Protein AF-A0A1G2JD49-F1 (afdb_monomer_lite)

pLDDT: mean 85.19, std 10.5, range [46.34, 97.31]

Secondary structure (DSSP, 8-state):
---HHHHHHHHHHHHHHHHHHHHHHHHHHHHHHHHHHHHHHHHS--HHHHHHHHHHHHHHHHHHHHHHHHHHHHHHHHHHHHHHHHHHHHHHHHS-HHHHHHHHHHHHHHHHHHHHHHHIIIIIHHHHHHHHHHHHHHHHHHHHHHHHHHHHHHHHHHHHHHHHHHHHH---HHHHHHHHHHHHHHHHHHHHHHHHHHHHHHHHHHHHHHHHHHHHHHHHHHHHHHHHHHHHHHHHHHHHHHHHHHHHHHHHHHHHHHHHHHHHHHHHHHHHHHHHHHHHHHHHHHSS-HHHHHHHHHHHHHHHHHHHHHHHHHHHHHHHHHHHHHHHTT--

Radius of gyration: 54.08 Å; chains: 1; bounding box: 149×54×154 Å

Structure (mmCIF, N/CA/C/O backbone):
data_AF-A0A1G2JD49-F1
#
_entry.id   AF-A0A1G2JD49-F1
#
loop_
_atom_site.group_PDB
_atom_site.id
_atom_site.type_symbol
_atom_site.label_atom_id
_atom_site.label_alt_id
_atom_site.label_comp_id
_atom_site.label_asym_id
_atom_site.label_entity_id
_atom_site.label_seq_id
_atom_site.pdbx_PDB_ins_code
_atom_site.Cartn_x
_atom_site.Cartn_y
_atom_site.Cartn_z
_atom_site.occupancy
_atom_site.B_iso_or_equiv
_atom_site.auth_seq_id
_atom_site.auth_comp_id
_atom_site.auth_asym_id
_atom_site.auth_atom_id
_atom_site.pdbx_PDB_model_num
ATOM 1 N N . MET A 1 1 ? -97.701 12.952 23.300 1.00 53.03 1 MET A N 1
ATOM 2 C CA . MET A 1 1 ? -97.459 14.174 22.505 1.00 53.03 1 MET A CA 1
ATOM 3 C C . MET A 1 1 ? -96.369 14.955 23.220 1.00 53.03 1 MET A C 1
ATOM 5 O O . MET A 1 1 ? -96.614 15.300 24.370 1.00 53.03 1 MET A O 1
ATOM 9 N N . PRO A 1 2 ? -95.178 15.136 22.628 1.00 54.78 2 PRO A N 1
ATOM 10 C CA . PRO A 1 2 ? -94.103 15.896 23.264 1.00 54.78 2 PRO A CA 1
ATOM 11 C C . PRO A 1 2 ? -94.527 17.358 23.436 1.00 54.78 2 PRO A C 1
ATOM 13 O O . PRO A 1 2 ? -95.214 17.917 22.576 1.00 54.78 2 PRO A O 1
ATOM 16 N N . THR A 1 3 ? -94.162 17.954 24.564 1.00 62.03 3 THR A N 1
ATOM 17 C CA . THR A 1 3 ? -94.517 19.340 24.908 1.00 62.03 3 THR A CA 1
ATOM 18 C C . THR A 1 3 ? -93.729 20.330 24.037 1.00 62.03 3 THR A C 1
ATOM 20 O O . THR A 1 3 ? -92.648 20.008 23.544 1.00 62.03 3 THR A O 1
ATOM 23 N N . GLN A 1 4 ? -94.261 21.536 23.786 1.00 70.00 4 GLN A N 1
ATOM 24 C CA . GLN A 1 4 ? -93.610 22.536 22.912 1.00 70.00 4 GLN A CA 1
ATOM 25 C C . GLN A 1 4 ? -92.160 22.844 23.339 1.00 70.00 4 GLN A C 1
ATOM 27 O O . GLN A 1 4 ? -91.286 23.015 22.492 1.00 70.00 4 GLN A O 1
ATOM 32 N N . THR A 1 5 ? -91.884 22.799 24.641 1.00 67.94 5 THR A N 1
ATOM 33 C CA . THR A 1 5 ? -90.553 22.968 25.236 1.00 67.94 5 THR A CA 1
ATOM 34 C C . THR A 1 5 ? -89.579 21.837 24.885 1.00 67.94 5 THR A C 1
ATOM 36 O O . THR A 1 5 ? -88.409 22.102 24.617 1.00 67.94 5 THR A O 1
ATOM 39 N N . GLU A 1 6 ? -90.035 20.583 24.811 1.00 69.06 6 GLU A N 1
ATOM 40 C CA . GLU A 1 6 ? -89.200 19.443 24.391 1.00 69.06 6 GLU A CA 1
ATOM 41 C C . GLU A 1 6 ? -88.818 19.536 22.906 1.00 69.06 6 GLU A C 1
ATOM 43 O O . GLU A 1 6 ? -87.702 19.180 22.521 1.00 69.06 6 GLU A O 1
ATOM 48 N N . GLN A 1 7 ? -89.709 20.069 22.061 1.00 72.12 7 GLN A N 1
ATOM 49 C CA . GLN A 1 7 ? -89.415 20.288 20.640 1.00 72.12 7 GLN A CA 1
ATOM 50 C C . GLN A 1 7 ? -88.381 21.401 20.422 1.00 72.12 7 GLN A C 1
ATOM 52 O O . GLN A 1 7 ? -87.532 21.285 19.536 1.00 72.12 7 GLN A O 1
ATOM 57 N N . GLU A 1 8 ? -88.421 22.470 21.218 1.00 75.25 8 GLU A N 1
ATOM 58 C CA . GLU A 1 8 ? -87.423 23.544 21.164 1.00 75.25 8 GLU A CA 1
ATOM 59 C C . GLU A 1 8 ? -86.050 23.072 21.657 1.00 75.25 8 GLU A C 1
ATOM 61 O O . GLU A 1 8 ? -85.045 23.312 20.985 1.00 75.25 8 GLU A O 1
ATOM 66 N N . GLN A 1 9 ? -86.003 22.301 22.748 1.00 75.19 9 GLN A N 1
ATOM 67 C CA . GLN A 1 9 ? -84.763 21.692 23.243 1.00 75.19 9 GLN A CA 1
ATOM 68 C C . GLN A 1 9 ? -84.157 20.699 22.240 1.00 75.19 9 GLN A C 1
ATOM 70 O O . GLN A 1 9 ? -82.942 20.700 22.032 1.00 75.19 9 GLN A O 1
ATOM 75 N N . ALA A 1 10 ? -84.982 19.898 21.556 1.00 74.94 10 ALA A N 1
ATOM 76 C CA . ALA A 1 10 ? -84.518 19.005 20.494 1.00 74.94 10 ALA A CA 1
ATOM 77 C C . ALA A 1 10 ? -83.940 19.779 19.294 1.00 74.94 10 ALA A C 1
ATOM 79 O O . ALA A 1 10 ? -82.894 19.403 18.761 1.00 74.94 10 ALA A O 1
ATOM 80 N N . LYS A 1 11 ? -84.565 20.898 18.897 1.00 78.00 11 LYS A N 1
ATOM 81 C CA . LYS A 1 11 ? -84.042 21.781 17.839 1.00 78.00 11 LYS A CA 1
ATOM 82 C C . LYS A 1 11 ? -82.726 22.444 18.243 1.00 78.00 11 LYS A C 1
ATOM 84 O O . LYS A 1 11 ? -81.819 22.535 17.418 1.00 78.00 11 LYS A O 1
ATOM 89 N N . GLU A 1 12 ? -82.583 22.887 19.490 1.00 80.25 12 GLU A N 1
ATOM 90 C CA . GLU A 1 12 ? -81.307 23.409 19.990 1.00 80.25 12 GLU A CA 1
ATOM 91 C C . GLU A 1 12 ? -80.218 22.339 20.041 1.00 80.25 12 GLU A C 1
ATOM 93 O O . GLU A 1 12 ? -79.076 22.612 19.672 1.00 80.25 12 GLU A O 1
ATOM 98 N N . PHE A 1 13 ? -80.551 21.121 20.467 1.00 78.94 13 PHE A N 1
ATOM 99 C CA . PHE A 1 13 ? -79.603 20.012 20.496 1.00 78.94 13 PHE A CA 1
ATOM 100 C C . PHE A 1 13 ? -79.120 19.652 19.088 1.00 78.94 13 PHE A C 1
ATOM 102 O O . PHE A 1 13 ? -77.917 19.495 18.885 1.00 78.94 13 PHE A O 1
ATOM 109 N N . LEU A 1 14 ? -80.027 19.611 18.104 1.00 77.88 14 LEU A N 1
ATOM 110 C CA . LEU A 1 14 ? -79.684 19.410 16.694 1.00 77.88 14 LEU A CA 1
ATOM 111 C C . LEU A 1 14 ? -78.768 20.522 16.171 1.00 77.88 14 LEU A C 1
ATOM 113 O O . LEU A 1 14 ? -77.722 20.213 15.608 1.00 77.88 14 LEU A O 1
ATOM 117 N N . LYS A 1 15 ? -79.071 21.797 16.453 1.00 82.69 15 LYS A N 1
ATOM 118 C CA . LYS A 1 15 ? -78.187 22.924 16.098 1.00 82.69 15 LYS A CA 1
ATOM 119 C C . LYS A 1 15 ? -76.811 22.805 16.756 1.00 82.69 15 LYS A C 1
ATOM 121 O O . LYS A 1 15 ? -75.796 23.044 16.114 1.00 82.69 15 LYS A O 1
ATOM 126 N N . ARG A 1 16 ? -76.740 22.412 18.033 1.00 80.19 16 ARG A N 1
ATOM 127 C CA . ARG A 1 16 ? -75.463 22.204 18.742 1.00 80.19 16 ARG A CA 1
ATOM 128 C C . ARG A 1 16 ? -74.685 21.015 18.174 1.00 80.19 16 ARG A C 1
ATOM 130 O O . ARG A 1 16 ? -73.460 21.088 18.093 1.00 80.19 16 ARG A O 1
ATOM 137 N N . ALA A 1 17 ? -75.365 19.942 17.774 1.00 75.69 17 ALA A N 1
ATOM 138 C CA . ALA A 1 17 ? -74.756 18.785 17.124 1.00 75.69 17 ALA A CA 1
ATOM 139 C C . ALA A 1 17 ? -74.225 19.134 15.723 1.00 75.69 17 ALA A C 1
ATOM 141 O O . ALA A 1 17 ? -73.107 18.755 15.377 1.00 75.69 17 ALA A O 1
ATOM 142 N N . GLU A 1 18 ? -74.970 19.927 14.956 1.00 79.88 18 GLU A N 1
ATOM 143 C CA . GLU A 1 18 ? -74.569 20.444 13.644 1.00 79.88 18 GLU A CA 1
ATOM 144 C C . GLU A 1 18 ? -73.372 21.403 13.760 1.00 79.88 18 GLU A C 1
ATOM 146 O O . GLU A 1 18 ? -72.359 21.238 13.088 1.00 79.88 18 GLU A O 1
ATOM 151 N N . ILE A 1 19 ? -73.392 22.331 14.722 1.00 79.50 19 ILE A N 1
ATOM 152 C CA . ILE A 1 19 ? -72.243 23.205 15.012 1.00 79.50 19 ILE A CA 1
ATOM 153 C C . ILE A 1 19 ? -71.014 22.384 15.431 1.00 79.50 19 ILE A C 1
ATOM 155 O O . ILE A 1 19 ? -69.888 22.691 15.034 1.00 79.50 19 ILE A O 1
ATOM 159 N N . ARG A 1 20 ? -71.201 21.324 16.226 1.00 81.94 20 ARG A N 1
ATOM 160 C CA . ARG A 1 20 ? -70.101 20.461 16.679 1.00 81.94 20 ARG A CA 1
ATOM 161 C C . ARG A 1 20 ? -69.516 19.621 15.536 1.00 81.94 20 ARG A C 1
ATOM 163 O O . ARG A 1 20 ? -68.300 19.442 15.506 1.00 81.94 20 ARG A O 1
ATOM 170 N N . THR A 1 21 ? -70.339 19.138 14.606 1.00 83.12 21 THR A N 1
ATOM 171 C CA . THR A 1 21 ? -69.882 18.406 13.409 1.00 83.12 21 THR A CA 1
ATOM 172 C C . THR A 1 21 ? -69.165 19.338 12.435 1.00 83.12 21 THR A C 1
ATOM 174 O O . THR A 1 21 ? -68.014 19.066 12.105 1.00 83.12 21 THR A O 1
ATOM 177 N N . MET A 1 22 ? -69.726 20.514 12.135 1.00 84.62 22 MET A N 1
ATOM 178 C CA . MET A 1 22 ? -69.052 21.535 11.321 1.00 84.62 22 MET A CA 1
ATOM 179 C C . MET A 1 22 ? -67.707 21.978 11.916 1.00 84.62 22 MET A C 1
ATOM 181 O O . MET A 1 22 ? -66.721 22.130 11.198 1.00 84.62 22 MET A O 1
ATOM 185 N N . LYS A 1 23 ? -67.620 22.148 13.244 1.00 85.62 23 LYS A N 1
ATOM 186 C CA . LYS A 1 23 ? -66.355 22.489 13.917 1.00 85.62 23 LYS A CA 1
ATOM 187 C C . LYS A 1 23 ? -65.312 21.373 13.784 1.00 85.62 23 LYS A C 1
ATOM 189 O O . LYS A 1 23 ? -64.125 21.668 13.661 1.00 85.62 23 LYS A O 1
ATOM 194 N N . LYS A 1 24 ? -65.741 20.108 13.801 1.00 87.69 24 LYS A N 1
ATOM 195 C CA . LYS A 1 24 ? -64.866 18.946 13.598 1.00 87.69 24 LYS A CA 1
ATOM 196 C C . LYS A 1 24 ? -64.358 18.881 12.156 1.00 87.69 24 LYS A C 1
ATOM 198 O O . LYS A 1 24 ? -63.171 18.642 11.959 1.00 87.69 24 LYS A O 1
ATOM 203 N N . ASP A 1 25 ? -65.217 19.155 11.181 1.00 86.62 25 ASP A N 1
ATOM 204 C CA . ASP A 1 25 ? -64.849 19.150 9.762 1.00 86.62 25 ASP A CA 1
ATOM 205 C C . ASP A 1 25 ? -63.905 20.310 9.411 1.00 86.62 25 ASP A C 1
ATOM 207 O O . ASP A 1 25 ? -62.906 20.108 8.725 1.00 86.62 25 ASP A O 1
ATOM 211 N N . LEU A 1 26 ? -64.124 21.500 9.983 1.00 85.75 26 LEU A N 1
ATOM 212 C CA . LEU A 1 26 ? -63.189 22.627 9.863 1.00 85.75 26 LEU A CA 1
ATOM 213 C C . LEU A 1 26 ? -61.831 22.353 10.523 1.00 85.75 26 LEU A C 1
ATOM 215 O O . LEU A 1 26 ? -60.810 22.811 10.015 1.00 85.75 26 LEU A O 1
ATOM 219 N N . SER A 1 27 ? -61.798 21.627 11.646 1.00 85.31 27 SER A N 1
ATOM 220 C CA . SER A 1 27 ? -60.533 21.217 12.276 1.00 85.31 27 SER A CA 1
ATOM 221 C C . SER A 1 27 ? -59.752 20.271 11.369 1.00 85.31 27 SER A C 1
ATOM 223 O O . SER A 1 27 ? -58.568 20.493 11.147 1.00 85.31 27 SER A O 1
ATOM 225 N N . LYS A 1 28 ? -60.429 19.275 10.782 1.00 87.69 28 LYS A N 1
ATOM 226 C CA . LYS A 1 28 ? -59.814 18.333 9.837 1.00 87.69 28 LYS A CA 1
ATOM 227 C C . LYS A 1 28 ? -59.265 19.029 8.595 1.00 87.69 28 LYS A C 1
ATOM 229 O O . LYS A 1 28 ? -58.130 18.776 8.225 1.00 87.69 28 LYS A O 1
ATOM 234 N N . LEU A 1 29 ? -60.023 19.953 7.999 1.00 87.62 29 LEU A N 1
ATOM 235 C CA . LEU A 1 29 ? -59.551 20.724 6.842 1.00 87.62 29 LEU A CA 1
ATOM 236 C C . LEU A 1 29 ? -58.290 21.537 7.167 1.00 87.62 29 LEU A C 1
ATOM 238 O O . LEU A 1 29 ? -57.362 21.579 6.368 1.00 87.62 29 LEU A O 1
ATOM 242 N N . ARG A 1 30 ? -58.220 22.139 8.361 1.00 88.31 30 ARG A N 1
ATOM 243 C CA . ARG A 1 30 ? -57.025 22.873 8.806 1.00 88.31 30 ARG A CA 1
ATOM 244 C C . ARG A 1 30 ? -55.831 21.957 9.070 1.00 88.31 30 ARG A C 1
ATOM 246 O O . ARG A 1 30 ? -54.701 22.360 8.808 1.00 88.31 30 ARG A O 1
ATOM 253 N N . GLU A 1 31 ? -56.062 20.761 9.603 1.00 87.94 31 GLU A N 1
ATOM 254 C CA . GLU A 1 31 ? -55.015 19.754 9.803 1.00 87.94 31 GLU A CA 1
ATOM 255 C C . GLU A 1 31 ? -54.474 19.250 8.462 1.00 87.94 31 GLU A C 1
ATOM 257 O O . GLU A 1 31 ? -53.259 19.239 8.271 1.00 87.94 31 GLU A O 1
ATOM 262 N N . ASP A 1 32 ? -55.353 18.937 7.510 1.00 88.00 32 ASP A N 1
ATOM 263 C CA . ASP A 1 32 ? -54.976 18.495 6.164 1.00 88.00 32 ASP A CA 1
ATOM 264 C C . ASP A 1 32 ? -54.199 19.579 5.401 1.00 88.00 32 ASP A C 1
ATOM 266 O O . ASP A 1 32 ? -53.184 19.284 4.766 1.00 88.00 32 ASP A O 1
ATOM 270 N N . ASP A 1 33 ? -54.625 20.843 5.487 1.00 87.56 33 ASP A N 1
ATOM 271 C CA . ASP A 1 33 ? -53.894 21.964 4.887 1.00 87.56 33 ASP A CA 1
ATOM 272 C C . ASP A 1 33 ? -52.540 22.184 5.577 1.00 87.56 33 ASP A C 1
ATOM 274 O O . ASP A 1 33 ? -51.526 22.385 4.907 1.00 87.56 33 ASP A O 1
ATOM 278 N N . SER A 1 34 ? -52.476 22.066 6.908 1.00 86.31 34 SER A N 1
ATOM 279 C CA . SER A 1 34 ? -51.210 22.169 7.639 1.00 86.31 34 SER A CA 1
ATOM 280 C C . SER A 1 34 ? -50.242 21.036 7.297 1.00 86.31 34 SER A C 1
ATOM 282 O O . SER A 1 34 ? -49.036 21.282 7.263 1.00 86.31 34 SER A O 1
ATOM 284 N N . LEU A 1 35 ? -50.734 19.817 7.058 1.00 84.69 35 LEU A N 1
ATOM 285 C CA . LEU A 1 35 ? -49.914 18.688 6.618 1.00 84.69 35 LEU A CA 1
ATOM 286 C C . LEU A 1 35 ? -49.377 18.919 5.204 1.00 84.69 35 LEU A C 1
ATOM 288 O O . LEU A 1 35 ? -48.174 18.801 4.993 1.00 84.69 35 LEU A O 1
ATOM 292 N N . LYS A 1 36 ? -50.224 19.360 4.267 1.00 85.69 36 LYS A N 1
ATOM 293 C CA . LYS A 1 36 ? -49.794 19.683 2.896 1.00 85.69 36 LYS A CA 1
ATOM 294 C C . LYS A 1 36 ? -48.739 20.787 2.856 1.00 85.69 36 LYS A C 1
ATOM 296 O O . LYS A 1 36 ? -47.797 20.698 2.073 1.00 85.69 36 LYS A O 1
ATOM 301 N N . GLU A 1 37 ? -48.875 21.822 3.681 1.00 83.12 37 GLU A N 1
ATOM 302 C CA . GLU A 1 37 ? -47.876 22.893 3.758 1.00 83.12 37 GLU A CA 1
ATOM 303 C C . GLU A 1 37 ? -46.575 22.427 4.431 1.00 83.12 37 GLU A C 1
ATOM 305 O O . GLU A 1 37 ? -45.488 22.777 3.970 1.00 83.12 37 GLU A O 1
ATOM 310 N N . ARG A 1 38 ? -46.651 21.567 5.458 1.00 79.38 38 ARG A N 1
ATOM 311 C CA . ARG A 1 38 ? -45.462 20.931 6.055 1.00 79.38 38 ARG A CA 1
ATOM 312 C C . ARG A 1 38 ? -44.715 20.056 5.053 1.00 79.38 38 ARG A C 1
ATOM 314 O O . ARG A 1 38 ? -43.493 20.151 4.977 1.00 79.38 38 ARG A O 1
ATOM 321 N N . ASP A 1 39 ? -45.432 19.268 4.257 1.00 78.69 39 ASP A N 1
ATOM 322 C CA . ASP A 1 39 ? -44.833 18.415 3.231 1.00 78.69 39 ASP A CA 1
ATOM 323 C C . ASP A 1 39 ? -44.165 19.247 2.131 1.00 78.69 39 ASP A C 1
ATOM 325 O O . ASP A 1 39 ? -43.052 18.926 1.712 1.00 78.69 39 ASP A O 1
ATOM 329 N N . LYS A 1 40 ? -44.778 20.360 1.704 1.00 80.56 40 LYS A N 1
ATOM 330 C CA . LYS A 1 40 ? -44.150 21.299 0.757 1.00 80.56 40 LYS A CA 1
ATOM 331 C C . LYS A 1 40 ? -42.852 21.882 1.309 1.00 80.56 40 LYS A C 1
ATOM 333 O O . LYS A 1 40 ? -41.864 21.923 0.584 1.00 80.56 40 LYS A O 1
ATOM 338 N N . ILE A 1 41 ? -42.833 22.297 2.576 1.00 71.25 41 ILE A N 1
ATOM 339 C CA . ILE A 1 41 ? -41.624 22.827 3.220 1.00 71.25 41 ILE A CA 1
ATOM 340 C C . ILE A 1 41 ? -40.545 21.741 3.329 1.00 71.25 41 ILE A C 1
ATOM 342 O O . ILE A 1 41 ? -39.386 22.021 3.049 1.00 71.25 41 ILE A O 1
ATOM 346 N N . ALA A 1 42 ? -40.916 20.499 3.650 1.00 69.88 42 ALA A N 1
ATOM 347 C CA . ALA A 1 42 ? -39.976 19.380 3.718 1.00 69.88 42 ALA A CA 1
ATOM 348 C C . ALA A 1 42 ? -39.348 19.019 2.355 1.00 69.88 42 ALA A C 1
ATOM 350 O O . ALA A 1 42 ? -38.242 18.487 2.314 1.00 69.88 42 ALA A O 1
ATOM 351 N N . HIS A 1 43 ? -40.032 19.305 1.241 1.00 67.12 43 HIS A N 1
ATOM 352 C CA . HIS A 1 43 ? -39.523 19.044 -0.112 1.00 67.12 43 HIS A CA 1
ATOM 353 C C . HIS A 1 43 ? -38.694 20.197 -0.693 1.00 67.12 43 HIS A C 1
ATOM 355 O O . HIS A 1 43 ? -37.957 19.997 -1.664 1.00 67.12 43 HIS A O 1
ATOM 361 N N . ILE A 1 44 ? -38.794 21.402 -0.128 1.00 73.00 44 ILE A N 1
ATOM 362 C CA . ILE A 1 44 ? -37.944 22.526 -0.516 1.00 73.00 44 ILE A CA 1
ATOM 363 C C . ILE A 1 44 ? -36.594 22.315 0.163 1.00 73.00 44 ILE A C 1
ATOM 365 O O . ILE A 1 44 ? -36.404 22.662 1.326 1.00 73.00 44 ILE A O 1
ATOM 369 N N . LYS A 1 45 ? -35.656 21.723 -0.585 1.00 73.31 45 LYS A N 1
ATOM 370 C CA . LYS A 1 45 ? -34.265 21.596 -0.146 1.00 73.31 45 LYS A CA 1
ATOM 371 C C . LYS A 1 45 ? -33.754 22.960 0.282 1.00 73.31 45 LYS A C 1
ATOM 373 O O . LYS A 1 45 ? -33.889 23.944 -0.453 1.00 73.31 45 LYS A O 1
ATOM 378 N N . THR A 1 46 ? -33.156 23.003 1.459 1.00 76.81 46 THR A N 1
ATOM 379 C CA . THR A 1 46 ? -32.532 24.224 1.953 1.00 76.81 46 THR A CA 1
ATOM 380 C C . THR A 1 46 ? -31.363 24.612 1.045 1.00 76.81 46 THR A C 1
ATOM 382 O O . THR A 1 46 ? -30.756 23.777 0.369 1.00 76.81 46 THR A O 1
ATOM 385 N N . LEU A 1 47 ? -31.041 25.904 1.001 1.00 76.81 47 LEU A N 1
ATOM 386 C CA . LEU A 1 47 ? -29.958 26.417 0.159 1.00 76.81 47 LEU A CA 1
ATOM 387 C C . LEU A 1 47 ? -28.600 25.793 0.547 1.00 76.81 47 LEU A C 1
ATOM 389 O O . LEU A 1 47 ? -27.755 25.565 -0.314 1.00 76.81 47 LEU A O 1
ATOM 393 N N . GLU A 1 48 ? -28.434 25.435 1.823 1.00 79.06 48 GLU A N 1
ATOM 394 C CA . GLU A 1 48 ? -27.281 24.693 2.342 1.00 79.06 48 GLU A CA 1
ATOM 395 C C . GLU A 1 48 ? -27.230 23.248 1.826 1.00 79.06 48 GLU A C 1
ATOM 397 O O . GLU A 1 48 ? -26.175 22.800 1.381 1.00 79.06 48 GLU A O 1
ATOM 402 N N . GLU A 1 49 ? -28.352 22.521 1.804 1.00 81.56 49 GLU A N 1
ATOM 403 C CA . GLU A 1 49 ? -28.408 21.163 1.238 1.00 81.56 49 GLU A CA 1
ATOM 404 C C . GLU A 1 49 ? -28.118 21.155 -0.267 1.00 81.56 49 GLU A C 1
ATOM 406 O O . GLU A 1 49 ? -27.411 20.274 -0.754 1.00 81.56 49 GLU A O 1
ATOM 411 N N . GLN A 1 50 ? -28.603 22.157 -1.006 1.00 81.12 50 GLN A N 1
ATOM 412 C CA . GLN A 1 50 ? -28.289 22.308 -2.430 1.00 81.12 50 GLN A CA 1
ATOM 413 C C . GLN A 1 50 ? -26.801 22.605 -2.659 1.00 81.12 50 GLN A C 1
ATOM 415 O O . GLN A 1 50 ? -26.193 22.042 -3.570 1.00 81.12 50 GLN A O 1
ATOM 420 N N . GLN A 1 51 ? -26.192 23.449 -1.820 1.00 82.31 51 GLN A N 1
ATOM 421 C CA . GLN A 1 51 ? -24.753 23.717 -1.874 1.00 82.31 51 GLN A CA 1
ATOM 422 C C . GLN A 1 51 ? -23.925 22.474 -1.530 1.00 82.31 51 GLN A C 1
ATOM 424 O O . GLN A 1 51 ? -22.944 22.196 -2.218 1.00 82.31 51 GLN A O 1
ATOM 429 N N . GLN A 1 52 ? -24.336 21.690 -0.529 1.00 84.69 52 GLN A N 1
ATOM 430 C CA . GLN A 1 52 ? -23.670 20.435 -0.171 1.00 84.69 52 GLN A CA 1
ATOM 431 C C . GLN A 1 52 ? -23.802 19.371 -1.266 1.00 84.69 52 GLN A C 1
ATOM 433 O O . GLN A 1 52 ? -22.834 18.669 -1.553 1.00 84.69 52 GLN A O 1
ATOM 438 N N . GLU A 1 53 ? -24.968 19.235 -1.903 1.00 84.62 53 GLU A N 1
ATOM 439 C CA . GLU A 1 53 ? -25.139 18.326 -3.043 1.00 84.62 53 GLU A CA 1
ATOM 440 C C . GLU A 1 53 ? -24.283 18.752 -4.237 1.00 84.62 53 GLU A C 1
ATOM 442 O O . GLU A 1 53 ? -23.630 17.907 -4.847 1.00 84.62 53 GLU A O 1
ATOM 447 N N . HIS A 1 54 ? -24.233 20.050 -4.544 1.00 86.81 54 HIS A N 1
ATOM 448 C CA . HIS A 1 54 ? -23.397 20.570 -5.622 1.00 86.81 54 HIS A CA 1
ATOM 449 C C . HIS A 1 54 ? -21.901 20.373 -5.330 1.00 86.81 54 HIS A C 1
ATOM 451 O O . HIS A 1 54 ? -21.156 19.956 -6.214 1.00 86.81 54 HIS A O 1
ATOM 457 N N . GLN A 1 55 ? -21.454 20.601 -4.090 1.00 88.75 55 GLN A N 1
ATOM 458 C CA . GLN A 1 55 ? -20.081 20.299 -3.667 1.00 88.75 55 GLN A CA 1
ATOM 459 C C . GLN A 1 55 ? -19.766 18.809 -3.812 1.00 88.75 55 GLN A C 1
ATOM 461 O O . GLN A 1 55 ? -18.777 18.463 -4.449 1.00 88.75 55 GLN A O 1
ATOM 466 N N . LYS A 1 56 ? -20.643 17.920 -3.332 1.00 91.31 56 LYS A N 1
ATOM 467 C CA . LYS A 1 56 ? -20.475 16.467 -3.500 1.00 91.31 56 LYS A CA 1
ATOM 468 C C . LYS A 1 56 ? -20.430 16.050 -4.970 1.00 91.31 56 LYS A C 1
ATOM 470 O O . LYS A 1 56 ? -19.673 15.151 -5.325 1.00 91.31 56 LYS A O 1
ATOM 475 N N . GLN A 1 57 ? -21.229 16.677 -5.833 1.00 91.44 57 GLN A N 1
ATOM 476 C CA . GLN A 1 57 ? -21.202 16.411 -7.273 1.00 91.44 57 GLN A CA 1
ATOM 477 C C . GLN A 1 57 ? -19.898 16.880 -7.919 1.00 91.44 57 GLN A C 1
ATOM 479 O O . GLN A 1 57 ?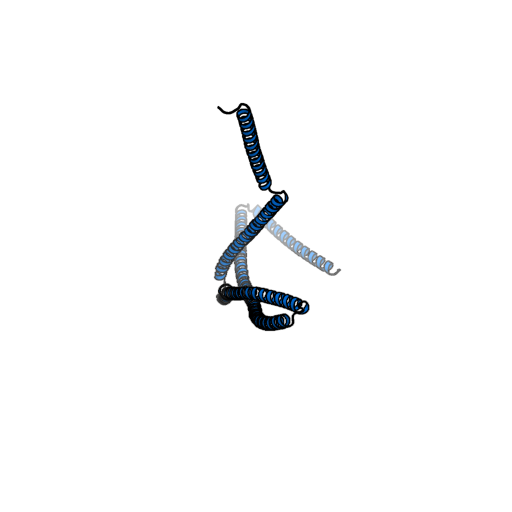 -19.334 16.141 -8.724 1.00 91.44 57 GLN A O 1
ATOM 484 N N . LEU A 1 58 ? -19.399 18.063 -7.551 1.00 89.56 58 LEU A N 1
ATOM 485 C CA . LEU A 1 58 ? -18.102 18.557 -8.011 1.00 89.56 58 LEU A CA 1
ATOM 486 C C . LEU A 1 58 ? -16.964 17.641 -7.554 1.00 89.56 58 LEU A C 1
ATOM 488 O O . LEU A 1 58 ? -16.157 17.226 -8.380 1.00 89.56 58 LEU A O 1
ATOM 492 N N . GLU A 1 59 ? -16.946 17.250 -6.279 1.00 91.50 59 GLU A N 1
ATOM 493 C CA . GLU A 1 59 ? -15.964 16.307 -5.735 1.00 91.50 59 GLU A CA 1
ATOM 494 C C . GLU A 1 59 ? -16.018 14.958 -6.464 1.00 91.50 59 GLU A C 1
ATOM 496 O O . GLU A 1 59 ? -14.985 14.419 -6.860 1.00 91.50 59 GLU A O 1
ATOM 501 N N . ALA A 1 60 ? -17.217 14.422 -6.708 1.00 92.62 60 ALA A N 1
ATOM 502 C CA . ALA A 1 60 ? -17.389 13.179 -7.455 1.00 92.62 60 ALA A CA 1
ATOM 503 C C . ALA A 1 60 ? -16.910 13.311 -8.911 1.00 92.62 60 ALA A C 1
ATOM 505 O O . ALA A 1 60 ? -16.294 12.389 -9.450 1.00 92.62 60 ALA A O 1
ATOM 506 N N . GLN A 1 61 ? -17.157 14.456 -9.551 1.00 92.56 61 GLN A N 1
ATOM 507 C CA . GLN A 1 61 ? -16.721 14.724 -10.919 1.00 92.56 61 GLN A CA 1
ATOM 508 C C . GLN A 1 61 ? -15.199 14.893 -11.011 1.00 92.56 61 GLN A C 1
ATOM 510 O O . GLN A 1 61 ? -14.582 14.377 -11.946 1.00 92.56 61 GLN A O 1
ATOM 515 N N . GLU A 1 62 ? -14.576 15.562 -10.040 1.00 90.19 62 GLU A N 1
ATOM 516 C CA . GLU A 1 62 ? -13.120 15.666 -9.933 1.00 90.19 62 GLU A CA 1
ATOM 517 C C . GLU A 1 62 ? -12.480 14.303 -9.679 1.00 90.19 62 GLU A C 1
ATOM 519 O O . GLU A 1 62 ? -11.537 13.934 -10.380 1.00 90.19 62 GLU A O 1
ATOM 524 N N . GLN A 1 63 ? -13.026 13.504 -8.759 1.00 90.94 63 GLN A N 1
ATOM 525 C CA . GLN A 1 63 ? -12.561 12.136 -8.523 1.00 90.94 63 GLN A CA 1
ATOM 526 C C . GLN A 1 63 ? -12.693 11.270 -9.781 1.00 90.94 63 GLN A C 1
ATOM 528 O O . GLN A 1 63 ? -11.770 10.529 -10.122 1.00 90.94 63 GLN A O 1
ATOM 533 N N . ALA A 1 64 ? -13.803 11.386 -10.514 1.00 91.62 64 ALA A N 1
ATOM 534 C CA . ALA A 1 64 ? -13.998 10.672 -11.771 1.00 91.62 64 ALA A CA 1
ATOM 535 C C . ALA A 1 64 ? -12.969 11.091 -12.834 1.00 91.62 64 ALA A C 1
ATOM 537 O O . ALA A 1 64 ? -12.399 10.227 -13.501 1.00 91.62 64 ALA A O 1
ATOM 538 N N . ARG A 1 65 ? -12.672 12.393 -12.955 1.00 91.81 65 ARG A N 1
ATOM 539 C CA . ARG A 1 65 ? -11.621 12.902 -13.853 1.00 91.81 65 ARG A CA 1
ATOM 540 C C . ARG A 1 65 ? -10.238 12.394 -13.462 1.00 91.81 65 ARG A C 1
ATOM 542 O O . ARG A 1 65 ? -9.532 11.881 -14.323 1.00 91.81 65 ARG A O 1
ATOM 549 N N . GLN A 1 66 ? -9.878 12.461 -12.182 1.00 90.38 66 GLN A N 1
ATOM 550 C CA . GLN A 1 66 ? -8.597 11.949 -11.688 1.00 90.38 66 GLN A CA 1
ATOM 551 C C . GLN A 1 66 ? -8.454 10.442 -11.929 1.00 90.38 66 GLN A C 1
ATOM 553 O O . GLN A 1 66 ? -7.381 9.964 -12.293 1.00 90.38 66 GLN A O 1
ATOM 558 N N . ASN A 1 67 ? -9.529 9.673 -11.749 1.00 90.56 67 ASN A N 1
ATOM 559 C CA . ASN A 1 67 ? -9.522 8.238 -12.024 1.00 90.56 67 ASN A CA 1
ATOM 560 C C . ASN A 1 67 ? -9.377 7.949 -13.524 1.00 90.56 67 ASN A C 1
ATOM 562 O O . ASN A 1 67 ? -8.604 7.067 -13.895 1.00 90.56 67 ASN A O 1
ATOM 566 N N . ALA A 1 68 ? -10.063 8.709 -14.383 1.00 90.12 68 ALA A N 1
ATOM 567 C CA . ALA A 1 68 ? -9.933 8.596 -15.834 1.00 90.12 68 ALA A CA 1
ATOM 568 C C . ALA A 1 68 ? -8.518 8.958 -16.317 1.00 90.12 68 ALA A C 1
ATOM 570 O O . ALA A 1 68 ? -7.958 8.258 -17.157 1.00 90.12 68 ALA A O 1
ATOM 571 N N . GLU A 1 69 ? -7.907 9.999 -15.749 1.00 89.94 69 GLU A N 1
ATOM 572 C CA . GLU A 1 69 ? -6.528 10.391 -16.050 1.00 89.94 69 GLU A CA 1
ATOM 573 C C . GLU A 1 69 ? -5.526 9.311 -15.619 1.00 89.94 69 GLU A C 1
ATOM 575 O O . GLU A 1 69 ? -4.659 8.920 -16.401 1.00 89.94 69 GLU A O 1
ATOM 580 N N . LYS A 1 70 ? -5.685 8.749 -14.412 1.00 88.69 70 LYS A N 1
ATOM 581 C CA . LYS A 1 70 ? -4.860 7.627 -13.930 1.00 88.69 70 LYS A CA 1
ATOM 582 C C . LYS A 1 70 ? -4.977 6.400 -14.833 1.00 88.69 70 LYS A C 1
ATOM 584 O O . LYS A 1 70 ? -3.961 5.773 -15.131 1.00 88.69 70 LYS A O 1
ATOM 589 N N . LEU A 1 71 ? -6.189 6.072 -15.280 1.00 87.50 71 LEU A N 1
ATOM 590 C CA . LEU A 1 71 ? -6.439 4.981 -16.226 1.00 87.50 71 LEU A CA 1
ATOM 591 C C . LEU A 1 71 ? -5.764 5.246 -17.576 1.00 87.50 71 LEU A C 1
ATOM 593 O O . LEU A 1 71 ? -5.018 4.393 -18.055 1.00 87.50 71 LEU A O 1
ATOM 597 N N . GLY A 1 72 ? -5.942 6.441 -18.145 1.00 87.25 72 GLY A N 1
ATOM 598 C CA . GLY A 1 72 ? -5.293 6.832 -19.398 1.00 87.25 72 GLY A CA 1
ATOM 599 C C . GLY A 1 72 ? -3.765 6.779 -19.307 1.00 87.25 72 GLY A C 1
ATOM 600 O O . GLY A 1 72 ? -3.102 6.219 -20.182 1.00 87.25 72 GLY A O 1
ATOM 601 N N . MET A 1 73 ? -3.188 7.269 -18.206 1.00 85.44 73 MET A N 1
ATOM 602 C CA . MET A 1 73 ? -1.752 7.162 -17.937 1.00 85.44 73 MET A CA 1
ATOM 603 C C . MET A 1 73 ? -1.299 5.697 -17.859 1.00 85.44 73 MET A C 1
ATOM 605 O O . MET A 1 73 ? -0.274 5.328 -18.438 1.00 85.44 73 MET A O 1
ATOM 609 N N . GLN A 1 74 ? -2.060 4.841 -17.175 1.00 80.94 74 GLN A N 1
ATOM 610 C CA . GLN A 1 74 ? -1.745 3.420 -17.055 1.00 80.94 74 GLN A CA 1
ATOM 611 C C . GLN A 1 74 ? -1.765 2.711 -18.417 1.00 80.94 74 GLN A C 1
ATOM 613 O O . GLN A 1 74 ? -0.879 1.900 -18.692 1.00 80.94 74 GLN A O 1
ATOM 618 N N . GLU A 1 75 ? -2.720 3.034 -19.290 1.00 86.25 75 GLU A N 1
ATOM 619 C CA . GLU A 1 75 ? -2.785 2.496 -20.653 1.00 86.25 75 GLU A CA 1
ATOM 620 C C . GLU A 1 75 ? -1.575 2.904 -21.500 1.00 86.25 75 GLU A C 1
ATOM 622 O O . GLU A 1 75 ? -0.975 2.054 -22.168 1.00 86.25 75 GLU A O 1
ATOM 627 N N . VAL A 1 76 ? -1.166 4.175 -21.435 1.00 86.25 76 VAL A N 1
ATOM 628 C CA . VAL A 1 76 ? 0.034 4.671 -22.131 1.00 86.25 76 VAL A CA 1
ATOM 629 C C . VAL A 1 76 ? 1.286 3.951 -21.629 1.00 86.25 76 VAL A C 1
ATOM 631 O O . VAL A 1 76 ? 2.071 3.452 -22.436 1.00 86.25 76 VAL A O 1
ATOM 634 N N . LEU A 1 77 ? 1.444 3.800 -20.310 1.00 79.62 77 LEU A N 1
ATOM 635 C CA . LEU A 1 77 ? 2.566 3.062 -19.722 1.00 79.62 77 LEU A CA 1
ATOM 636 C C . LEU A 1 77 ? 2.593 1.595 -20.177 1.00 79.62 77 LEU A C 1
ATOM 638 O O . LEU A 1 77 ? 3.658 1.065 -20.492 1.00 79.62 77 LEU A O 1
ATOM 642 N N . GLN A 1 78 ? 1.438 0.930 -20.250 1.00 79.31 78 GLN A N 1
ATOM 643 C CA . GLN A 1 78 ? 1.336 -0.446 -20.749 1.00 79.31 78 GLN A CA 1
ATOM 644 C C . GLN A 1 78 ? 1.687 -0.549 -22.237 1.00 79.31 78 GLN A C 1
ATOM 646 O O . GLN A 1 78 ? 2.359 -1.495 -22.656 1.00 79.31 78 GLN A O 1
ATOM 651 N N . ARG A 1 79 ? 1.252 0.419 -23.050 1.00 83.75 79 ARG A N 1
ATOM 652 C CA . ARG A 1 79 ? 1.583 0.475 -24.478 1.00 83.75 79 ARG A CA 1
ATOM 653 C C . ARG A 1 79 ? 3.083 0.673 -24.694 1.00 83.75 79 ARG A C 1
ATOM 655 O O . ARG A 1 79 ? 3.657 -0.067 -25.492 1.00 83.75 79 ARG A O 1
ATOM 662 N N . ASN A 1 80 ? 3.705 1.586 -23.951 1.00 80.44 80 ASN A N 1
ATOM 663 C CA . ASN A 1 80 ? 5.145 1.837 -24.016 1.00 80.44 80 ASN A CA 1
ATOM 664 C C . ASN A 1 80 ? 5.939 0.594 -23.606 1.00 80.44 80 ASN A C 1
ATOM 666 O O . ASN A 1 80 ? 6.778 0.141 -24.375 1.00 80.44 80 ASN A O 1
ATOM 670 N N . LYS A 1 81 ? 5.575 -0.062 -22.495 1.00 78.19 81 LYS A N 1
ATOM 671 C CA . LYS A 1 81 ? 6.197 -1.334 -22.078 1.00 78.19 81 LYS A CA 1
ATOM 672 C C . LYS A 1 81 ? 6.140 -2.412 -23.163 1.00 78.19 81 LYS A C 1
ATOM 674 O O . LYS A 1 81 ? 7.107 -3.135 -23.381 1.00 78.19 81 LYS A O 1
ATOM 679 N N . LYS A 1 82 ? 5.010 -2.537 -23.872 1.00 77.94 82 LYS A N 1
ATOM 680 C CA . LYS A 1 82 ? 4.873 -3.498 -24.984 1.00 77.94 82 LYS A CA 1
ATOM 681 C C . LYS A 1 82 ? 5.755 -3.139 -26.180 1.00 77.94 82 LYS A C 1
ATOM 683 O O . LYS A 1 82 ? 6.212 -4.045 -26.873 1.00 77.94 82 LYS A O 1
ATOM 688 N N . GLN A 1 83 ? 5.940 -1.851 -26.463 1.00 77.88 83 GLN A N 1
ATOM 689 C CA . GLN A 1 83 ? 6.817 -1.387 -27.539 1.00 77.88 83 GLN A CA 1
ATOM 690 C C . GLN A 1 83 ? 8.289 -1.596 -27.183 1.00 77.88 83 GLN A C 1
ATOM 692 O O . GLN A 1 83 ? 9.015 -2.152 -28.002 1.00 77.88 83 GLN A O 1
ATOM 697 N N . GLU A 1 84 ? 8.690 -1.257 -25.957 1.00 75.75 84 GLU A N 1
ATOM 698 C CA . GLU A 1 84 ? 10.028 -1.530 -25.420 1.00 75.75 84 GLU A CA 1
ATOM 699 C C . GLU A 1 84 ? 10.352 -3.021 -25.514 1.00 75.75 84 GLU A C 1
ATOM 701 O O . GLU A 1 84 ? 11.365 -3.387 -26.094 1.00 75.75 84 GLU A O 1
ATOM 706 N N . TYR A 1 85 ? 9.437 -3.897 -25.090 1.00 74.56 85 TYR A N 1
ATOM 707 C CA . TYR A 1 85 ? 9.644 -5.345 -25.181 1.00 74.56 85 TYR A CA 1
ATOM 708 C C . TYR A 1 85 ? 9.850 -5.848 -26.621 1.00 74.56 85 TYR A C 1
ATOM 710 O O . TYR A 1 85 ? 10.649 -6.753 -26.868 1.00 74.56 85 TYR A O 1
ATOM 718 N N . LYS A 1 86 ? 9.129 -5.275 -27.595 1.00 75.25 86 LYS A N 1
ATOM 719 C CA . LYS A 1 86 ? 9.326 -5.610 -29.015 1.00 75.25 86 LYS A CA 1
ATOM 720 C C . LYS A 1 86 ? 10.688 -5.124 -29.511 1.00 75.25 86 LYS A C 1
ATOM 722 O O . LYS A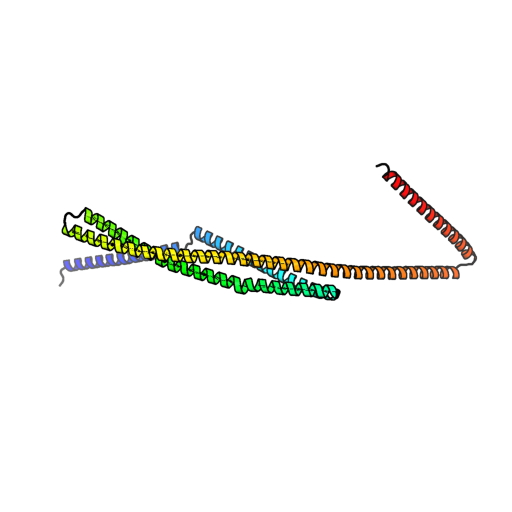 1 86 ? 11.397 -5.901 -30.138 1.00 75.25 86 LYS A O 1
ATOM 727 N N . ALA A 1 87 ? 11.062 -3.890 -29.176 1.00 74.56 87 ALA A N 1
ATOM 728 C CA . ALA A 1 87 ? 12.356 -3.324 -29.541 1.00 74.56 87 ALA A CA 1
ATOM 729 C C . ALA A 1 87 ? 13.519 -4.115 -28.920 1.00 74.56 87 ALA A C 1
ATOM 731 O O . ALA A 1 87 ? 14.456 -4.472 -29.625 1.00 74.56 87 ALA A O 1
ATOM 732 N N . GLU A 1 88 ? 13.434 -4.483 -27.639 1.00 76.62 88 GLU A N 1
ATOM 733 C CA . GLU A 1 88 ? 14.424 -5.330 -26.963 1.00 76.62 88 GLU A CA 1
ATOM 734 C C . GLU A 1 88 ? 14.577 -6.686 -27.659 1.00 76.62 88 GLU A C 1
ATOM 736 O O . GLU A 1 88 ? 15.695 -7.152 -27.884 1.00 76.62 88 GLU A O 1
ATOM 741 N N . LYS A 1 89 ? 13.461 -7.318 -28.049 1.00 78.44 89 LYS A N 1
ATOM 742 C CA . LYS A 1 89 ? 13.488 -8.594 -28.773 1.00 78.44 89 LYS A CA 1
ATOM 743 C C . LYS A 1 89 ? 14.213 -8.477 -30.115 1.00 78.44 89 LYS A C 1
ATOM 745 O O . LYS A 1 89 ? 14.961 -9.387 -30.470 1.00 78.44 89 LYS A O 1
ATOM 750 N N . ASP A 1 90 ? 14.020 -7.374 -30.829 1.00 77.81 90 ASP A N 1
ATOM 751 C CA . ASP A 1 90 ? 14.694 -7.128 -32.102 1.00 77.81 90 ASP A CA 1
ATOM 752 C C . ASP A 1 90 ? 16.190 -6.833 -31.894 1.00 77.81 90 ASP A C 1
ATOM 754 O O . ASP A 1 90 ? 17.023 -7.378 -32.617 1.00 77.81 90 ASP A O 1
ATOM 758 N N . ILE A 1 91 ? 16.555 -6.076 -30.851 1.00 77.44 91 ILE A N 1
ATOM 759 C CA . ILE A 1 91 ? 17.952 -5.760 -30.493 1.00 77.44 91 ILE A CA 1
ATOM 760 C C . ILE A 1 91 ? 18.738 -7.021 -30.108 1.00 77.44 91 ILE A C 1
ATOM 762 O O . ILE A 1 91 ? 19.894 -7.173 -30.508 1.00 77.44 91 ILE A O 1
ATOM 766 N N . LYS A 1 92 ? 18.117 -7.980 -29.406 1.00 77.44 92 LYS A N 1
ATOM 767 C CA . LYS A 1 92 ? 18.758 -9.265 -29.059 1.00 77.44 92 LYS A CA 1
ATOM 768 C C . LYS A 1 92 ? 19.277 -10.028 -30.279 1.00 77.44 92 LYS A C 1
ATOM 770 O O . LYS A 1 92 ? 20.272 -10.745 -30.167 1.00 77.44 92 LYS A O 1
ATOM 775 N N . ASN A 1 93 ? 18.645 -9.872 -31.443 1.00 81.19 93 ASN A N 1
ATOM 776 C CA . ASN A 1 93 ? 19.085 -10.545 -32.666 1.00 81.19 93 ASN A CA 1
ATOM 777 C C . ASN A 1 93 ? 20.427 -10.005 -33.181 1.00 81.19 93 ASN A C 1
ATOM 779 O O . ASN A 1 93 ? 21.176 -10.754 -33.803 1.00 81.19 93 ASN A O 1
ATOM 783 N N . TYR A 1 94 ? 20.766 -8.756 -32.866 1.00 78.50 94 TYR A N 1
ATOM 784 C CA . TYR A 1 94 ? 22.029 -8.122 -33.250 1.00 78.50 94 TYR A CA 1
ATOM 785 C C . TYR A 1 94 ? 23.130 -8.258 -32.187 1.00 78.50 94 TYR A C 1
ATOM 787 O O . TYR A 1 94 ? 24.305 -8.033 -32.474 1.00 78.50 94 TYR A O 1
ATOM 795 N N . ALA A 1 95 ? 22.764 -8.662 -30.968 1.00 85.31 95 ALA A N 1
ATOM 796 C CA . ALA A 1 95 ? 23.705 -8.900 -29.880 1.00 85.31 95 ALA A CA 1
ATOM 797 C C . ALA A 1 95 ? 24.616 -10.111 -30.154 1.00 85.31 95 ALA A C 1
ATOM 799 O O . ALA A 1 95 ? 24.191 -11.115 -30.740 1.00 85.31 95 ALA A O 1
ATOM 800 N N . THR A 1 96 ? 25.859 -10.028 -29.677 1.00 89.81 96 THR A N 1
ATOM 801 C CA . THR A 1 96 ? 26.822 -11.140 -29.676 1.00 89.81 96 THR A CA 1
ATOM 802 C C . THR A 1 96 ? 26.384 -12.243 -28.711 1.00 89.81 96 THR A C 1
ATOM 804 O O . THR A 1 96 ? 25.563 -12.026 -27.821 1.00 89.81 96 THR A O 1
ATOM 807 N N . GLU A 1 97 ? 26.936 -13.450 -28.855 1.00 86.69 97 GLU A N 1
ATOM 808 C CA . GLU A 1 97 ? 26.565 -14.579 -27.993 1.00 86.69 97 GLU A CA 1
ATOM 809 C C . GLU A 1 97 ? 26.850 -14.311 -26.505 1.00 86.69 97 GLU A C 1
ATOM 811 O O . GLU A 1 97 ? 26.024 -14.641 -25.656 1.00 86.69 97 GLU A O 1
ATOM 816 N N . GLN A 1 98 ? 27.956 -13.629 -26.191 1.00 89.62 98 GLN A N 1
ATOM 817 C CA . GLN A 1 98 ? 28.299 -13.233 -24.821 1.00 89.62 98 GLN A CA 1
ATOM 818 C C . GLN A 1 98 ? 27.270 -12.256 -24.230 1.00 89.62 98 GLN A C 1
ATOM 820 O O . GLN A 1 98 ? 26.796 -12.454 -23.112 1.00 89.62 98 GLN A O 1
ATOM 825 N N . GLU A 1 99 ? 26.861 -11.238 -24.991 1.00 88.19 99 GLU A N 1
ATOM 826 C CA . GLU A 1 99 ? 25.830 -10.276 -24.570 1.00 88.19 99 GLU A CA 1
ATOM 827 C C . GLU A 1 99 ? 24.470 -10.958 -24.393 1.00 88.19 99 GLU A C 1
ATOM 829 O O . GLU A 1 99 ? 23.769 -10.696 -23.420 1.00 88.19 99 GLU A O 1
ATOM 834 N N . ARG A 1 100 ? 24.106 -11.893 -25.282 1.00 88.38 100 ARG A N 1
ATOM 835 C CA . ARG A 1 100 ? 22.871 -12.684 -25.145 1.00 88.38 100 ARG A CA 1
ATOM 836 C C . ARG A 1 100 ? 22.866 -13.528 -23.873 1.00 88.38 100 ARG A C 1
ATOM 838 O O . ARG A 1 100 ? 21.830 -13.609 -23.216 1.00 88.38 100 ARG A O 1
ATOM 845 N N . GLN A 1 101 ? 23.997 -14.138 -23.519 1.00 89.94 101 GLN A N 1
ATOM 846 C CA . GLN A 1 101 ? 24.134 -14.893 -22.271 1.00 89.94 101 GLN A CA 1
ATOM 847 C C . GLN A 1 101 ? 23.982 -13.979 -21.047 1.00 89.94 101 GLN A C 1
ATOM 849 O O . GLN A 1 101 ? 23.246 -14.322 -20.124 1.00 89.94 101 GLN A O 1
ATOM 854 N N . GLN A 1 102 ? 24.606 -12.797 -21.055 1.00 90.75 102 GLN A N 1
ATOM 855 C CA . GLN A 1 102 ? 24.457 -11.811 -19.977 1.00 90.75 102 GLN A CA 1
ATOM 856 C C . GLN A 1 102 ? 23.016 -11.310 -19.843 1.00 90.75 102 GLN A C 1
ATOM 858 O O . GLN A 1 102 ? 22.473 -11.287 -18.740 1.00 90.75 102 GLN A O 1
ATOM 863 N N . ILE A 1 103 ? 22.369 -10.978 -20.963 1.00 89.50 103 ILE A N 1
ATOM 864 C CA . ILE A 1 103 ? 20.955 -10.593 -20.998 1.00 89.50 103 ILE A CA 1
ATOM 865 C C . ILE A 1 103 ? 20.093 -11.706 -20.399 1.00 89.50 103 ILE A C 1
ATOM 867 O O . ILE A 1 103 ? 19.265 -11.437 -19.535 1.00 89.50 103 ILE A O 1
ATOM 871 N N . PHE A 1 104 ? 20.307 -12.960 -20.804 1.00 92.06 104 PHE A N 1
ATOM 872 C CA . PHE A 1 104 ? 19.555 -14.094 -20.273 1.00 92.06 104 PHE A CA 1
ATOM 873 C C . PHE A 1 104 ? 19.737 -14.260 -18.757 1.00 92.06 104 PHE A C 1
ATOM 875 O O . PHE A 1 104 ? 18.757 -14.476 -18.040 1.00 92.06 104 PHE A O 1
ATOM 882 N N . LEU A 1 105 ? 20.969 -14.131 -18.255 1.00 93.94 105 LEU A N 1
ATOM 883 C CA . LEU A 1 105 ? 21.260 -14.197 -16.821 1.00 93.94 105 LEU A CA 1
ATOM 884 C C . LEU A 1 105 ? 20.494 -13.113 -16.060 1.00 93.94 105 LEU A C 1
ATOM 886 O O . LEU A 1 105 ? 19.726 -13.441 -15.152 1.00 93.94 105 LEU A O 1
ATOM 890 N N . PHE A 1 106 ? 20.611 -11.857 -16.487 1.00 93.69 106 PHE A N 1
ATOM 891 C CA . PHE A 1 106 ? 19.910 -10.731 -15.875 1.00 93.69 106 PHE A CA 1
ATOM 892 C C . PHE A 1 106 ? 18.387 -10.861 -15.950 1.00 93.69 106 PHE A C 1
ATOM 894 O O . PHE A 1 106 ? 17.696 -10.616 -14.963 1.00 93.69 106 PHE A O 1
ATOM 901 N N . GLU A 1 107 ? 17.834 -11.320 -17.073 1.00 90.31 107 GLU A N 1
ATOM 902 C CA . GLU A 1 107 ? 16.398 -11.587 -17.195 1.00 90.31 107 GLU A CA 1
ATOM 903 C C . GLU A 1 107 ? 15.934 -12.689 -16.240 1.00 90.31 107 GLU A C 1
ATOM 905 O O . GLU A 1 107 ? 14.869 -12.574 -15.627 1.00 90.31 107 GLU A O 1
ATOM 910 N N . SER A 1 108 ? 16.741 -13.737 -16.065 1.00 93.00 108 SER A N 1
ATOM 911 C CA . SER A 1 108 ? 16.439 -14.823 -15.134 1.00 93.00 108 SER A CA 1
ATOM 912 C C . SER A 1 108 ? 16.455 -14.356 -13.674 1.00 93.00 108 SER A C 1
ATOM 914 O O . SER A 1 108 ? 15.576 -14.733 -12.895 1.00 93.00 108 SER A O 1
ATOM 916 N N . GLU A 1 109 ? 17.413 -13.505 -13.302 1.00 94.00 109 GLU A N 1
ATOM 917 C CA . GLU A 1 109 ? 17.513 -12.912 -11.967 1.00 94.00 109 GLU A CA 1
ATOM 918 C C . GLU A 1 109 ? 16.357 -11.951 -11.709 1.00 94.00 109 GLU A C 1
ATOM 920 O O . GLU A 1 109 ? 15.662 -12.080 -10.699 1.00 94.00 109 GLU A O 1
ATOM 925 N N . ARG A 1 110 ? 16.069 -11.063 -12.667 1.00 93.06 110 ARG A N 1
ATOM 926 C CA . ARG A 1 110 ? 14.918 -10.158 -12.629 1.00 93.06 110 ARG A CA 1
ATOM 927 C C . ARG A 1 110 ? 13.614 -10.925 -12.448 1.00 93.06 110 ARG A C 1
ATOM 929 O O . ARG A 1 110 ? 12.777 -10.525 -11.644 1.00 93.06 110 ARG A O 1
ATOM 936 N N . PHE A 1 111 ? 13.441 -12.042 -13.151 1.00 93.31 111 PHE A N 1
ATOM 937 C CA . PHE A 1 111 ? 12.256 -12.887 -13.023 1.00 93.31 111 PHE A CA 1
ATOM 938 C C . PHE A 1 111 ? 12.145 -13.549 -11.643 1.00 93.31 111 PHE A C 1
ATOM 940 O O . PHE A 1 111 ? 11.052 -13.596 -11.074 1.00 93.31 111 PHE A O 1
ATOM 947 N N . LYS A 1 112 ? 13.255 -14.043 -11.078 1.00 94.69 112 LYS A N 1
ATOM 948 C CA . LYS A 1 112 ? 13.280 -14.619 -9.721 1.00 94.69 112 LYS A CA 1
ATOM 949 C C . LYS A 1 112 ? 12.908 -13.574 -8.667 1.00 94.69 112 LYS A C 1
ATOM 951 O O . LYS A 1 112 ? 11.994 -13.816 -7.883 1.00 94.69 112 LYS A O 1
ATOM 956 N N . ILE A 1 113 ? 13.546 -12.404 -8.710 1.00 94.56 113 ILE A N 1
ATOM 957 C CA . ILE A 1 113 ? 13.282 -11.286 -7.790 1.00 94.56 113 ILE A CA 1
ATOM 958 C C . ILE A 1 113 ? 11.844 -10.777 -7.959 1.00 94.56 113 ILE A C 1
ATOM 960 O O . ILE A 1 113 ? 11.140 -10.549 -6.978 1.00 94.56 113 ILE A O 1
ATOM 964 N N . GLY A 1 114 ? 11.364 -10.673 -9.202 1.00 91.75 114 GLY A N 1
ATOM 965 C CA . GLY A 1 114 ? 9.981 -10.305 -9.504 1.00 91.75 114 GLY A CA 1
ATOM 966 C C . GLY A 1 114 ? 8.970 -11.275 -8.890 1.00 91.75 114 GLY A C 1
ATOM 967 O O . GLY A 1 114 ? 7.999 -10.842 -8.276 1.00 91.75 114 GLY A O 1
ATOM 968 N N . LYS A 1 115 ? 9.226 -12.588 -8.962 1.00 93.94 115 LYS A N 1
ATOM 969 C CA . LYS A 1 115 ? 8.393 -13.597 -8.291 1.00 93.94 115 LYS A CA 1
ATOM 970 C C . LYS A 1 115 ? 8.402 -13.462 -6.772 1.00 93.94 115 LYS A C 1
ATOM 972 O O . LYS A 1 115 ? 7.373 -13.695 -6.146 1.00 93.94 115 LYS A O 1
ATOM 977 N N . GLU A 1 116 ? 9.537 -13.126 -6.168 1.00 92.75 116 GLU A N 1
ATOM 978 C CA . GLU A 1 116 ? 9.616 -12.884 -4.723 1.00 92.75 116 GLU A CA 1
ATOM 979 C C . GLU A 1 116 ? 8.798 -11.656 -4.314 1.00 92.75 116 GLU A C 1
ATOM 981 O O . GLU A 1 116 ? 8.020 -11.738 -3.363 1.00 92.75 116 GLU A O 1
ATOM 986 N N . ALA A 1 117 ? 8.889 -10.564 -5.077 1.00 92.50 117 ALA A N 1
ATOM 987 C CA . ALA A 1 117 ? 8.073 -9.373 -4.860 1.00 92.50 117 ALA A CA 1
ATOM 988 C C . ALA A 1 117 ? 6.570 -9.671 -5.030 1.00 92.50 117 ALA A C 1
ATOM 990 O O . ALA A 1 117 ? 5.756 -9.253 -4.209 1.00 92.50 117 ALA A O 1
ATOM 991 N N . GLU A 1 118 ? 6.191 -10.467 -6.035 1.00 92.06 118 GLU A N 1
ATOM 992 C CA . GLU A 1 118 ? 4.800 -10.901 -6.213 1.00 92.06 118 GLU A CA 1
ATOM 993 C C . GLU A 1 118 ? 4.289 -11.775 -5.062 1.00 92.06 118 GLU A C 1
ATOM 995 O O . GLU A 1 118 ? 3.124 -11.658 -4.686 1.00 92.06 118 GLU A O 1
ATOM 1000 N N . LYS A 1 119 ? 5.129 -12.649 -4.491 1.00 94.25 119 LYS A N 1
ATOM 1001 C CA . LYS A 1 119 ? 4.756 -13.447 -3.311 1.00 94.25 119 LYS A CA 1
ATOM 1002 C C . LYS A 1 119 ? 4.494 -12.565 -2.095 1.00 94.25 119 LYS A C 1
ATOM 1004 O O . LYS A 1 119 ? 3.573 -12.850 -1.333 1.00 94.25 119 LYS A O 1
ATOM 1009 N N . ILE A 1 120 ? 5.271 -11.495 -1.914 1.00 92.50 120 ILE A N 1
ATOM 1010 C CA . ILE A 1 120 ? 4.998 -10.512 -0.858 1.00 92.50 120 ILE A CA 1
ATOM 1011 C C . ILE A 1 120 ? 3.599 -9.918 -1.065 1.00 92.50 120 ILE A C 1
ATOM 1013 O O . ILE A 1 120 ? 2.779 -9.996 -0.154 1.00 92.50 120 ILE A O 1
ATOM 1017 N N . ASP A 1 121 ? 3.291 -9.451 -2.277 1.00 89.38 121 ASP A N 1
ATOM 1018 C CA . ASP A 1 121 ? 2.017 -8.790 -2.589 1.00 89.38 121 ASP A CA 1
ATOM 1019 C C . ASP A 1 121 ? 0.793 -9.718 -2.527 1.00 89.38 121 ASP A C 1
ATOM 1021 O O . ASP A 1 121 ? -0.288 -9.292 -2.116 1.00 89.38 121 ASP A O 1
ATOM 1025 N N . LYS A 1 122 ? 0.937 -10.977 -2.956 1.00 93.19 122 LYS A N 1
ATOM 1026 C CA . LYS A 1 122 ? -0.184 -11.926 -3.076 1.00 93.19 122 LYS A CA 1
ATOM 1027 C C . LYS A 1 122 ? -0.406 -12.770 -1.828 1.00 93.19 122 LYS A C 1
ATOM 1029 O O . LYS A 1 122 ? -1.546 -13.123 -1.543 1.00 93.19 122 LYS A O 1
ATOM 1034 N N . GLU A 1 123 ? 0.657 -13.121 -1.110 1.00 93.19 123 GLU A N 1
ATOM 1035 C CA . GLU A 1 123 ? 0.580 -14.080 -0.004 1.00 93.19 123 GLU A CA 1
ATOM 1036 C C . GLU A 1 123 ? 0.802 -13.386 1.340 1.00 93.19 123 GLU A C 1
ATOM 1038 O O . GLU A 1 123 ? -0.070 -13.432 2.208 1.00 93.19 123 GLU A O 1
ATOM 1043 N N . LYS A 1 124 ? 1.946 -12.710 1.513 1.00 92.44 124 LYS A N 1
ATOM 1044 C CA . LYS A 1 124 ? 2.377 -12.212 2.830 1.00 92.44 124 LYS A CA 1
ATOM 1045 C C . LYS A 1 124 ? 1.592 -10.982 3.286 1.00 92.44 124 LYS A C 1
ATOM 1047 O O . LYS A 1 124 ? 1.061 -10.979 4.395 1.00 92.44 124 LYS A O 1
ATOM 1052 N N . ASP A 1 125 ? 1.470 -9.971 2.429 1.00 89.81 125 ASP A N 1
ATOM 1053 C CA . ASP A 1 125 ? 0.756 -8.728 2.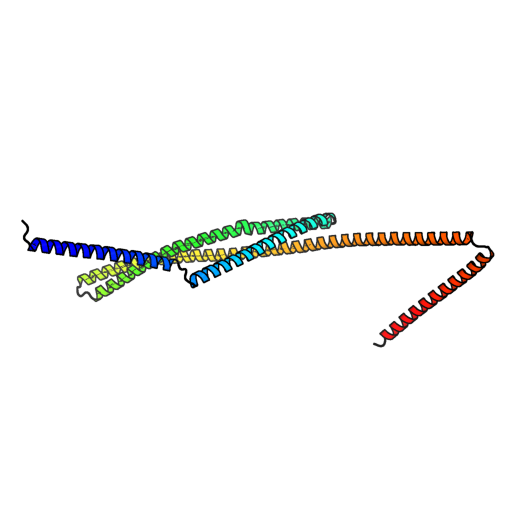736 1.00 89.81 125 ASP A CA 1
ATOM 1054 C C . ASP A 1 125 ? -0.729 -8.971 3.059 1.00 89.81 125 ASP A C 1
ATOM 1056 O O . ASP A 1 125 ? -1.216 -8.469 4.080 1.00 89.81 125 ASP A O 1
ATOM 1060 N N . PRO A 1 126 ? -1.486 -9.738 2.247 1.00 93.44 126 PRO A N 1
ATOM 1061 C CA . PRO A 1 126 ? -2.888 -10.010 2.540 1.00 93.44 126 PRO A CA 1
ATOM 1062 C C . PRO A 1 126 ? -3.068 -10.859 3.797 1.00 93.44 126 PRO A C 1
ATOM 1064 O O . PRO A 1 126 ? -3.954 -10.556 4.597 1.00 93.44 126 PRO A O 1
ATOM 1067 N N . ALA A 1 127 ? -2.227 -11.877 4.009 1.00 93.56 127 ALA A N 1
ATOM 1068 C CA . ALA A 1 127 ? -2.289 -12.708 5.210 1.00 93.56 127 ALA A CA 1
ATOM 1069 C C . ALA A 1 127 ? -2.107 -11.866 6.479 1.00 93.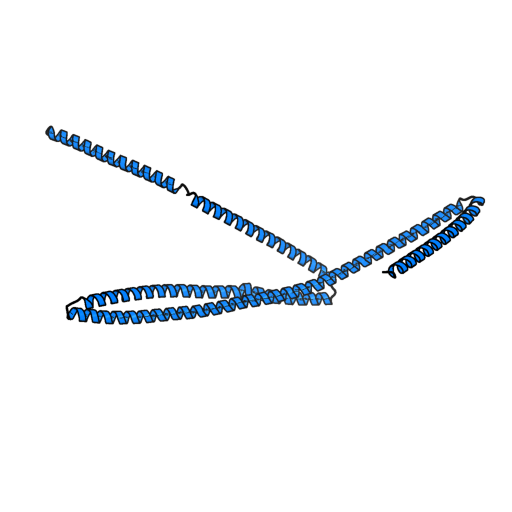56 127 ALA A C 1
ATOM 1071 O O . ALA A 1 127 ? -2.906 -11.966 7.411 1.00 93.56 127 ALA A O 1
ATOM 1072 N N . LEU A 1 128 ? -1.124 -10.966 6.469 1.00 93.38 128 LEU A N 1
ATOM 1073 C CA . LEU A 1 128 ? -0.839 -10.088 7.594 1.00 93.38 128 LEU A CA 1
ATOM 1074 C C . LEU A 1 128 ? -1.960 -9.065 7.843 1.00 93.38 128 LEU A C 1
ATOM 1076 O O . LEU A 1 128 ? -2.348 -8.809 8.985 1.00 93.38 128 LEU A O 1
ATOM 1080 N N . LYS A 1 129 ? -2.541 -8.505 6.774 1.00 92.69 129 LYS A N 1
ATOM 1081 C CA . LYS A 1 129 ? -3.709 -7.612 6.870 1.00 92.69 129 LYS A CA 1
ATOM 1082 C C . LYS A 1 129 ? -4.928 -8.328 7.449 1.00 92.69 129 LYS A C 1
ATOM 1084 O O . LYS A 1 129 ? -5.640 -7.745 8.267 1.00 92.69 129 LYS A O 1
ATOM 1089 N N . LEU A 1 130 ? -5.166 -9.578 7.048 1.00 94.19 130 LEU A N 1
ATOM 1090 C CA . LEU A 1 130 ? -6.247 -10.403 7.590 1.00 94.19 130 LEU A CA 1
ATOM 1091 C C . LEU A 1 130 ? -6.027 -10.713 9.072 1.00 94.19 130 LEU A C 1
ATOM 1093 O O . LEU A 1 130 ? -6.967 -10.598 9.855 1.00 94.19 130 LEU A O 1
ATOM 1097 N N . GLU A 1 131 ? -4.805 -11.067 9.470 1.00 94.31 131 GLU A N 1
ATOM 1098 C CA . GLU A 1 131 ? -4.454 -11.300 10.873 1.00 94.31 131 GLU A CA 1
ATOM 1099 C C . GLU A 1 131 ? -4.684 -10.045 11.723 1.00 94.31 131 GLU A C 1
ATOM 1101 O O . GLU A 1 131 ? -5.398 -10.098 12.725 1.00 94.31 131 GLU A O 1
ATOM 1106 N N . LYS A 1 132 ? -4.195 -8.885 11.272 1.00 94.12 132 LYS A N 1
ATOM 1107 C CA . LYS A 1 132 ? -4.434 -7.603 11.948 1.00 94.12 132 LYS A CA 1
ATOM 1108 C C . LYS A 1 132 ? -5.925 -7.284 12.073 1.00 94.12 132 LYS A C 1
ATOM 1110 O O . LYS A 1 132 ? -6.363 -6.804 13.115 1.00 94.12 132 LYS A O 1
ATOM 1115 N N . ASN A 1 133 ? -6.716 -7.553 11.034 1.00 95.75 133 ASN A N 1
ATOM 1116 C CA . ASN A 1 133 ? -8.163 -7.343 11.078 1.00 95.75 133 ASN A CA 1
ATOM 1117 C C . ASN A 1 133 ? -8.828 -8.240 12.137 1.00 95.75 133 ASN A C 1
ATOM 1119 O O . ASN A 1 133 ? -9.607 -7.739 12.945 1.00 95.75 133 ASN A O 1
ATOM 1123 N N . LYS A 1 134 ? -8.457 -9.526 12.203 1.00 96.44 134 LYS A N 1
ATOM 1124 C CA . LYS A 1 134 ? -8.948 -10.449 13.240 1.00 96.44 134 LYS A CA 1
ATOM 1125 C C . LYS A 1 134 ? -8.638 -9.936 14.647 1.00 96.44 134 LYS A C 1
ATOM 1127 O O . LYS A 1 134 ? -9.552 -9.843 15.460 1.00 96.44 134 LYS A O 1
ATOM 1132 N N . LEU A 1 135 ? -7.400 -9.508 14.901 1.00 95.69 135 LEU A N 1
ATOM 1133 C CA . LEU A 1 135 ? -7.002 -8.944 16.198 1.00 95.69 135 LEU A CA 1
ATOM 1134 C C . LEU A 1 135 ? -7.801 -7.676 16.551 1.00 95.69 135 LEU A C 1
ATOM 1136 O O . LEU A 1 135 ? -8.214 -7.496 17.693 1.00 95.69 135 LEU A O 1
ATOM 1140 N N . LEU A 1 136 ? -8.078 -6.805 15.575 1.00 94.94 136 LEU A N 1
ATOM 1141 C CA . LEU A 1 136 ? -8.906 -5.611 15.792 1.00 94.94 136 LEU A CA 1
ATOM 1142 C C . LEU A 1 136 ? -10.367 -5.955 16.115 1.00 94.94 136 LEU A C 1
ATOM 1144 O O . LEU A 1 136 ? -10.989 -5.278 16.934 1.00 94.94 136 LEU A O 1
ATOM 1148 N N . LEU A 1 137 ? -10.926 -6.994 15.489 1.00 96.19 137 LEU A N 1
ATOM 1149 C CA . LEU A 1 137 ? -12.265 -7.490 15.819 1.00 96.19 137 LEU A CA 1
ATOM 1150 C C . LEU A 1 137 ? -12.309 -8.089 17.230 1.00 96.19 137 LEU A C 1
ATOM 1152 O O . LEU A 1 137 ? -13.259 -7.825 17.967 1.00 96.19 137 LEU A O 1
ATOM 1156 N N . GLU A 1 138 ? -11.273 -8.831 17.629 1.00 95.94 138 GLU A N 1
ATOM 1157 C CA . GLU A 1 138 ? -11.131 -9.353 18.992 1.00 95.94 138 GLU A CA 1
ATOM 1158 C C . GLU A 1 138 ? -11.062 -8.221 20.026 1.00 95.94 138 GLU A C 1
ATOM 1160 O O . GLU A 1 138 ? -11.803 -8.259 21.010 1.00 95.94 138 GLU A O 1
ATOM 1165 N N . ILE A 1 139 ? -10.271 -7.168 19.773 1.00 95.25 139 ILE A N 1
ATOM 1166 C CA . ILE A 1 139 ? -10.232 -5.975 20.635 1.00 95.25 139 ILE A CA 1
ATOM 1167 C C . ILE A 1 139 ? -11.620 -5.357 20.773 1.00 95.25 139 ILE A C 1
ATOM 1169 O O . ILE A 1 139 ? -12.052 -5.105 21.892 1.00 95.25 139 ILE A O 1
ATOM 1173 N N . ARG A 1 140 ? -12.350 -5.145 19.670 1.00 95.38 140 ARG A N 1
ATOM 1174 C CA . ARG A 1 140 ? -13.703 -4.563 19.729 1.00 95.38 140 ARG A CA 1
ATOM 1175 C C . ARG A 1 140 ? -14.656 -5.417 20.560 1.00 95.38 140 ARG A C 1
ATOM 1177 O O . ARG A 1 140 ? -15.429 -4.881 21.351 1.00 95.38 140 ARG A O 1
ATOM 1184 N N . ALA A 1 141 ? -14.591 -6.739 20.409 1.00 96.38 141 ALA A N 1
ATOM 1185 C CA . ALA A 1 141 ? -15.415 -7.659 21.185 1.00 96.38 141 ALA A CA 1
ATOM 1186 C C . ALA A 1 141 ? -15.083 -7.605 22.687 1.00 96.38 141 ALA A C 1
ATOM 1188 O O . ALA A 1 141 ? -15.990 -7.639 23.520 1.00 96.38 141 ALA A O 1
ATOM 1189 N N . ILE A 1 142 ? -13.802 -7.497 23.048 1.00 95.69 142 ILE A N 1
ATOM 1190 C CA . ILE A 1 142 ? -13.364 -7.390 24.447 1.00 95.69 142 ILE A CA 1
ATOM 1191 C C . ILE A 1 142 ? -13.687 -6.006 25.019 1.00 95.69 142 ILE A C 1
ATOM 1193 O O . ILE A 1 142 ? -14.169 -5.922 26.143 1.00 95.69 142 ILE A O 1
ATOM 1197 N N . GLN A 1 143 ? -13.526 -4.932 24.246 1.00 95.19 143 GLN A N 1
ATOM 1198 C CA . GLN A 1 143 ? -13.915 -3.573 24.635 1.00 95.19 143 GLN A CA 1
ATOM 1199 C C . GLN A 1 143 ? -15.419 -3.463 24.899 1.00 95.19 143 GLN A C 1
ATOM 1201 O O . GLN A 1 143 ? -15.820 -2.843 25.880 1.00 95.19 143 GLN A O 1
ATOM 1206 N N . ALA A 1 144 ? -16.258 -4.117 24.090 1.00 96.06 144 ALA A N 1
ATOM 1207 C CA . ALA A 1 144 ? -17.693 -4.192 24.355 1.00 96.06 144 ALA A CA 1
ATOM 1208 C C . ALA A 1 144 ? -17.982 -4.890 25.698 1.00 96.06 144 ALA A C 1
ATOM 1210 O O . ALA A 1 144 ? -18.756 -4.382 26.510 1.00 96.06 144 ALA A O 1
ATOM 1211 N N . LYS A 1 145 ? -17.302 -6.008 25.993 1.00 96.44 145 LYS A N 1
ATOM 1212 C CA . LYS A 1 145 ? -17.405 -6.675 27.304 1.00 96.44 145 LYS A CA 1
ATOM 1213 C C . LYS A 1 145 ? -16.926 -5.771 28.442 1.00 96.44 145 LYS A C 1
ATOM 1215 O O . LYS A 1 145 ? -17.608 -5.682 29.456 1.00 96.44 145 LYS A O 1
ATOM 1220 N N . LEU A 1 146 ? -15.804 -5.077 28.261 1.00 96.00 146 LEU A N 1
ATOM 1221 C CA . LEU A 1 146 ? -15.245 -4.148 29.243 1.00 96.00 146 LEU A CA 1
ATOM 1222 C C . LEU A 1 146 ? -16.223 -3.007 29.542 1.00 96.00 146 LEU A C 1
ATOM 1224 O O . LEU A 1 146 ? -16.468 -2.717 30.707 1.00 96.00 146 LEU A O 1
ATOM 1228 N N . SER A 1 147 ? -16.850 -2.424 28.517 1.00 95.44 147 SER A N 1
ATOM 1229 C CA . SER A 1 147 ? -17.864 -1.378 28.702 1.00 95.44 147 SER A CA 1
ATOM 1230 C C . SER A 1 147 ? -19.064 -1.867 29.519 1.00 95.44 147 SER A C 1
ATOM 1232 O O . SER A 1 147 ? -19.490 -1.187 30.448 1.00 95.44 147 SER A O 1
ATOM 1234 N N . SER A 1 148 ? -19.536 -3.094 29.273 1.00 96.44 148 SER A N 1
ATOM 1235 C CA . SER A 1 148 ? -20.605 -3.698 30.073 1.00 96.44 148 SER A CA 1
ATOM 1236 C C . SER A 1 148 ? -20.189 -3.952 31.526 1.00 96.44 148 SER A C 1
ATOM 1238 O O . SER A 1 148 ? -21.029 -3.833 32.415 1.00 96.44 148 SER A O 1
ATOM 1240 N N . VAL A 1 149 ? -18.929 -4.322 31.779 1.00 96.25 149 VAL A N 1
ATOM 1241 C CA . VAL A 1 149 ? -18.389 -4.524 33.136 1.00 96.25 149 VAL A CA 1
ATOM 1242 C C . VAL A 1 149 ? -18.269 -3.187 33.872 1.00 96.25 149 VAL A C 1
ATOM 1244 O O . VAL A 1 149 ? -18.696 -3.098 35.017 1.00 96.25 149 VAL A O 1
ATOM 1247 N N . LEU A 1 150 ? -17.792 -2.134 33.202 1.00 95.06 150 LEU A N 1
ATOM 1248 C CA . LEU A 1 150 ? -17.709 -0.775 33.753 1.00 95.06 150 LEU A CA 1
ATOM 1249 C C . LEU A 1 150 ? -19.089 -0.199 34.104 1.00 95.06 150 LEU A C 1
ATOM 1251 O O . LEU A 1 150 ? -19.257 0.441 35.140 1.00 95.06 150 LEU A O 1
ATOM 1255 N N . GLU A 1 151 ? -20.105 -0.446 33.274 1.00 95.56 151 GLU A N 1
ATOM 1256 C CA . GLU A 1 151 ? -21.482 -0.056 33.594 1.00 95.56 151 GLU A CA 1
ATOM 1257 C C . GLU A 1 151 ? -22.030 -0.792 34.824 1.00 95.56 151 GLU A C 1
ATOM 1259 O O . GLU A 1 151 ? -22.783 -0.206 35.603 1.00 95.56 151 GLU A O 1
ATOM 1264 N N . GLN A 1 152 ? -21.680 -2.070 35.003 1.00 95.06 152 GLN A N 1
ATOM 1265 C CA . GLN A 1 152 ? -22.061 -2.833 36.195 1.00 95.06 152 GLN A CA 1
ATOM 1266 C C . GLN A 1 152 ? -21.329 -2.327 37.442 1.00 95.06 152 GLN A C 1
ATOM 1268 O O . GLN A 1 152 ? -21.975 -2.141 38.469 1.00 95.06 152 GLN A O 1
ATOM 1273 N N . GLU A 1 153 ? -20.024 -2.057 37.343 1.00 92.12 153 GLU A N 1
ATOM 1274 C CA . GLU A 1 153 ? -19.211 -1.471 38.418 1.00 92.12 153 GLU A CA 1
ATOM 1275 C C . GLU A 1 153 ? -19.837 -0.165 38.912 1.00 92.12 153 GLU A C 1
ATOM 1277 O O . GLU A 1 153 ? -20.172 -0.040 40.087 1.00 92.12 153 GLU A O 1
ATOM 1282 N N . LYS A 1 154 ? -20.137 0.752 37.986 1.00 95.19 154 LYS A N 1
ATOM 1283 C CA . LYS A 1 154 ? -20.753 2.042 38.305 1.00 95.19 154 LYS A CA 1
ATOM 1284 C C . LYS A 1 154 ? -22.109 1.901 39.008 1.00 95.19 154 LYS A C 1
ATOM 1286 O O . LYS A 1 154 ? -22.381 2.625 39.960 1.00 95.19 154 LYS A O 1
ATOM 1291 N N . LYS A 1 155 ? -22.957 0.959 38.574 1.00 96.12 155 LYS A N 1
ATOM 1292 C CA . LYS A 1 155 ? -24.250 0.691 39.233 1.00 96.12 155 LYS A CA 1
ATOM 1293 C C . LYS A 1 155 ? -24.063 0.221 40.675 1.00 96.12 155 LYS A C 1
ATOM 1295 O O . LYS A 1 155 ? -24.767 0.708 41.552 1.00 96.12 155 LYS A O 1
ATOM 1300 N N . LEU A 1 156 ? -23.113 -0.683 40.926 1.00 94.25 156 LEU A N 1
ATOM 1301 C CA . LEU A 1 156 ? -22.833 -1.162 42.281 1.00 94.25 156 LEU A CA 1
ATOM 1302 C C . LEU A 1 156 ? -22.216 -0.075 43.168 1.00 94.25 156 LEU A C 1
ATOM 1304 O O . LEU A 1 156 ? -22.568 0.011 44.340 1.00 94.25 156 LEU A O 1
ATOM 1308 N N . GLU A 1 157 ? -21.334 0.768 42.628 1.00 93.00 157 GLU A N 1
ATOM 1309 C CA . GLU A 1 157 ? -20.776 1.912 43.357 1.00 93.00 157 GLU A CA 1
ATOM 1310 C C . GLU A 1 157 ? -21.857 2.928 43.742 1.00 93.00 157 GLU A C 1
ATOM 1312 O O . GLU A 1 157 ? -21.873 3.430 44.866 1.00 93.00 157 GLU A O 1
ATOM 1317 N N . ASP A 1 158 ? -22.780 3.227 42.827 1.00 94.88 158 ASP A N 1
ATOM 1318 C CA . ASP A 1 158 ? -23.892 4.138 43.094 1.00 94.88 158 ASP A CA 1
ATOM 1319 C C . ASP A 1 158 ? -24.870 3.534 44.120 1.00 94.88 158 ASP A C 1
ATOM 1321 O O . ASP A 1 158 ? -25.303 4.228 45.042 1.00 94.88 158 ASP A O 1
ATOM 1325 N N . GLU A 1 159 ? -25.148 2.226 44.050 1.00 94.00 159 GLU A N 1
ATOM 1326 C CA . GLU A 1 159 ? -25.885 1.504 45.098 1.00 94.00 159 GLU A CA 1
ATOM 1327 C C . GLU A 1 159 ? -25.161 1.552 46.451 1.00 94.00 159 GLU A C 1
ATOM 1329 O O . GLU A 1 159 ? -25.794 1.792 47.482 1.00 94.00 159 GLU A O 1
ATOM 1334 N N . GLN A 1 160 ? -23.838 1.375 46.471 1.00 93.12 160 GLN A N 1
ATOM 1335 C CA . GLN A 1 160 ? -23.040 1.428 47.693 1.00 93.12 160 GLN A CA 1
ATOM 1336 C C . GLN A 1 160 ? -23.103 2.820 48.336 1.00 93.12 160 GLN A C 1
ATOM 1338 O O . GLN A 1 160 ? -23.303 2.915 49.549 1.00 93.12 160 GLN A O 1
ATOM 1343 N N . LYS A 1 161 ? -23.011 3.898 47.543 1.00 94.12 161 LYS A N 1
ATOM 1344 C CA . LYS A 1 161 ? -23.176 5.284 48.022 1.00 94.12 161 LYS A CA 1
ATOM 1345 C C . LYS A 1 161 ? -24.553 5.502 48.647 1.00 94.12 161 LYS A C 1
ATOM 1347 O O . LYS A 1 161 ? -24.636 6.003 49.766 1.00 94.12 161 LYS A O 1
ATOM 1352 N N . LEU A 1 162 ? -25.619 5.046 47.983 1.00 93.56 162 LEU A N 1
ATOM 1353 C CA . LEU A 1 162 ? -26.987 5.143 48.507 1.00 93.56 162 LEU A CA 1
ATOM 1354 C C . LEU A 1 162 ? -27.164 4.384 49.829 1.00 93.56 162 LEU A C 1
ATOM 1356 O O . LEU A 1 162 ? -27.896 4.835 50.710 1.00 93.56 162 LEU A O 1
ATOM 1360 N N . ILE A 1 163 ? -26.515 3.227 49.987 1.00 92.25 163 ILE A N 1
ATOM 1361 C CA . ILE A 1 163 ? -26.553 2.464 51.242 1.00 92.25 163 ILE A CA 1
ATOM 1362 C C . ILE A 1 163 ? -25.805 3.194 52.354 1.00 92.25 163 ILE A C 1
ATOM 1364 O O . ILE A 1 163 ? -26.330 3.273 53.461 1.00 92.25 163 ILE A O 1
ATOM 1368 N N . ILE A 1 164 ? -24.639 3.773 52.062 1.00 91.12 164 ILE A N 1
ATOM 1369 C CA . ILE A 1 164 ? -23.866 4.562 53.031 1.00 91.12 164 ILE A CA 1
ATOM 1370 C C . ILE A 1 164 ? -24.680 5.776 53.510 1.00 91.12 164 ILE A C 1
ATOM 1372 O O . ILE A 1 164 ? -24.759 6.029 54.711 1.00 91.12 164 ILE A O 1
ATOM 1376 N N . GLU A 1 165 ? -25.350 6.491 52.604 1.00 92.62 165 GLU A N 1
ATOM 1377 C CA . GLU A 1 165 ? -26.222 7.621 52.961 1.00 92.62 165 GLU A CA 1
ATOM 1378 C C . GLU A 1 165 ? -27.412 7.183 53.832 1.00 92.62 165 GLU A C 1
ATOM 1380 O O . GLU A 1 165 ? -27.749 7.843 54.821 1.00 92.62 165 GLU A O 1
ATOM 1385 N N . LYS A 1 166 ? -28.029 6.036 53.520 1.00 91.31 166 LYS A N 1
ATOM 1386 C CA . LYS A 1 166 ? -29.119 5.455 54.325 1.00 91.31 166 LYS A CA 1
ATOM 1387 C C . LYS A 1 166 ? -28.647 4.979 55.699 1.00 91.31 166 LYS A C 1
ATOM 1389 O O . LYS A 1 166 ? -29.372 5.123 56.679 1.00 91.31 166 LYS A O 1
ATOM 1394 N N . GLU A 1 167 ? -27.437 4.435 55.793 1.00 87.50 167 GLU A N 1
ATOM 1395 C CA . GLU A 1 167 ? -26.840 3.977 57.052 1.00 87.50 167 GLU A CA 1
ATOM 1396 C C . GLU A 1 167 ? -26.554 5.160 57.990 1.00 87.50 167 GLU A C 1
ATOM 1398 O O . GLU A 1 167 ? -26.829 5.092 59.192 1.00 87.50 167 GLU A O 1
ATOM 1403 N N . GLN A 1 168 ? -26.055 6.269 57.433 1.00 89.38 168 GLN A N 1
ATOM 1404 C CA . GLN A 1 168 ? -25.800 7.508 58.171 1.00 89.38 168 GLN A CA 1
ATOM 1405 C C . GLN A 1 168 ? -27.090 8.184 58.651 1.00 89.38 168 GLN A C 1
ATOM 1407 O O . GLN A 1 168 ? -27.112 8.746 59.746 1.00 89.38 168 GLN A O 1
ATOM 1412 N N . THR A 1 169 ? -28.159 8.119 57.853 1.00 90.50 169 THR A N 1
ATOM 1413 C CA . THR A 1 169 ? -29.442 8.781 58.151 1.00 90.50 169 THR A CA 1
ATOM 1414 C C . THR A 1 169 ? -30.399 7.937 58.998 1.00 90.50 169 THR A C 1
ATOM 1416 O O . THR A 1 169 ? -31.247 8.506 59.686 1.00 90.50 169 THR A O 1
ATOM 1419 N N . SER A 1 170 ? -30.273 6.604 59.016 1.00 86.62 170 SER A N 1
ATOM 1420 C CA . SER A 1 170 ? -31.098 5.752 59.884 1.00 86.62 170 SER A CA 1
ATOM 1421 C C . SER A 1 170 ? -30.731 5.939 61.362 1.00 86.62 170 SER A C 1
ATOM 1423 O O . SER A 1 170 ? -29.562 5.993 61.743 1.00 86.62 170 SER A O 1
ATOM 1425 N N . ALA A 1 171 ? -31.742 6.002 62.229 1.00 83.75 171 ALA A N 1
ATOM 1426 C CA . ALA A 1 171 ? -31.583 6.026 63.685 1.00 83.75 171 ALA A CA 1
ATOM 1427 C C . ALA A 1 171 ? -31.788 4.639 64.328 1.00 83.75 171 ALA A C 1
ATOM 1429 O O . ALA A 1 171 ? -31.576 4.484 65.531 1.00 83.75 171 ALA A O 1
ATOM 1430 N N . ILE A 1 172 ? -32.198 3.627 63.549 1.00 87.69 172 ILE A N 1
ATOM 1431 C CA . ILE A 1 172 ? -32.615 2.312 64.052 1.00 87.69 172 ILE A CA 1
ATOM 1432 C C . ILE A 1 172 ? -31.421 1.336 64.021 1.00 87.69 172 ILE A C 1
ATOM 1434 O O . ILE A 1 172 ? -30.918 1.011 62.945 1.00 87.69 172 ILE A O 1
ATOM 1438 N N . PRO A 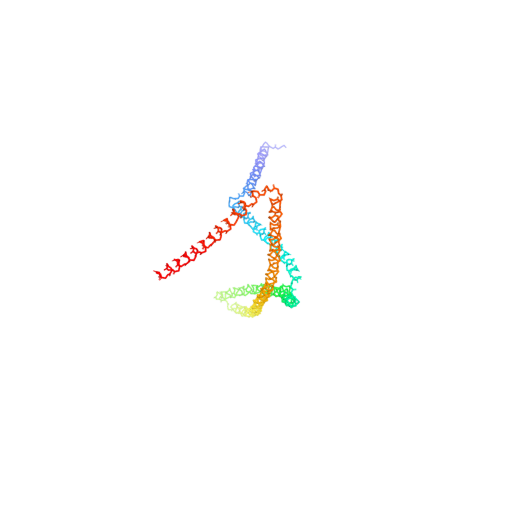1 173 ? -30.966 0.795 65.172 1.00 86.69 173 PRO A N 1
ATOM 1439 C CA . PRO A 1 173 ? -29.768 -0.054 65.226 1.00 86.69 173 PRO A CA 1
ATOM 1440 C C . PRO A 1 173 ? -29.849 -1.348 64.401 1.00 86.69 173 PRO A C 1
ATOM 1442 O O . PRO A 1 173 ? -28.839 -1.806 63.871 1.00 86.69 173 PRO A O 1
ATOM 1445 N N . VAL A 1 174 ? -31.037 -1.951 64.294 1.00 87.75 174 VAL A N 1
ATOM 1446 C CA . VAL A 1 174 ? -31.247 -3.182 63.509 1.00 87.75 174 VAL A CA 1
ATOM 1447 C C . VAL A 1 174 ? -31.125 -2.902 62.010 1.00 87.75 174 VAL A C 1
ATOM 1449 O O . VAL A 1 174 ? -30.482 -3.670 61.299 1.00 87.75 174 VAL A O 1
ATOM 1452 N N . GLU A 1 175 ? -31.670 -1.777 61.541 1.00 86.25 175 GLU A N 1
ATOM 1453 C CA . GLU A 1 175 ? -31.544 -1.343 60.146 1.00 86.25 175 GLU A CA 1
ATOM 1454 C C . GLU A 1 175 ? -30.095 -1.019 59.789 1.00 86.25 175 GLU A C 1
ATOM 1456 O O . GLU A 1 175 ? -29.626 -1.455 58.741 1.00 86.25 175 GLU A O 1
ATOM 1461 N N . LYS A 1 176 ? -29.354 -0.343 60.680 1.00 88.00 176 LYS A N 1
ATOM 1462 C CA . LYS A 1 176 ? -27.919 -0.084 60.476 1.00 88.00 176 LYS A CA 1
ATOM 1463 C C . LYS A 1 176 ? -27.121 -1.364 60.255 1.00 88.00 176 LYS A C 1
ATOM 1465 O O . LYS A 1 176 ? -26.377 -1.445 59.286 1.00 88.00 176 LYS A O 1
ATOM 1470 N N . ARG A 1 177 ? -27.325 -2.390 61.090 1.00 88.38 177 ARG A N 1
ATOM 1471 C CA . ARG A 1 177 ? -26.651 -3.692 60.913 1.00 88.38 177 ARG A CA 1
ATOM 1472 C C . ARG A 1 177 ? -27.012 -4.363 59.585 1.00 88.38 177 ARG A C 1
ATOM 1474 O O . ARG A 1 177 ? -26.145 -4.965 58.960 1.00 88.38 177 ARG A O 1
ATOM 1481 N N . GLY A 1 178 ? -28.269 -4.267 59.146 1.00 91.12 178 GLY A N 1
ATOM 1482 C CA . GLY A 1 178 ? -28.694 -4.795 57.844 1.00 91.12 178 GLY A CA 1
ATOM 1483 C C . GLY A 1 178 ? -28.050 -4.057 56.662 1.00 91.12 178 GLY A C 1
ATOM 1484 O O . GLY A 1 178 ? -27.604 -4.689 55.706 1.00 91.12 178 GLY A O 1
ATOM 1485 N N . LEU A 1 179 ? -27.946 -2.726 56.745 1.00 91.00 179 LEU A N 1
ATOM 1486 C CA . LEU A 1 179 ? -27.281 -1.893 55.738 1.00 91.00 179 LEU A CA 1
ATOM 1487 C C . LEU A 1 179 ? -25.766 -2.145 55.691 1.00 91.00 179 LEU A C 1
ATOM 1489 O O . LEU A 1 179 ? -25.209 -2.244 54.601 1.00 91.00 179 LEU A O 1
ATOM 1493 N N . GLU A 1 180 ? -25.117 -2.344 56.841 1.00 90.44 180 GLU A N 1
ATOM 1494 C CA . GLU A 1 180 ? -23.697 -2.707 56.939 1.00 90.44 180 GLU A CA 1
ATOM 1495 C C . GLU A 1 180 ? -23.406 -4.068 56.281 1.00 90.44 180 GLU A C 1
ATOM 1497 O O . GLU A 1 180 ? -22.471 -4.197 55.485 1.00 90.44 180 GLU A O 1
ATOM 1502 N N . GLN A 1 181 ? -24.244 -5.080 56.539 1.00 92.38 181 GLN A N 1
ATOM 1503 C CA . GLN A 1 181 ? -24.138 -6.382 55.871 1.00 92.38 181 GLN A CA 1
ATOM 1504 C C . GLN A 1 181 ? -24.271 -6.236 54.355 1.00 92.38 181 GLN A C 1
ATOM 1506 O O . GLN A 1 181 ? -23.435 -6.745 53.606 1.00 92.38 181 GLN A O 1
ATOM 1511 N N . ARG A 1 182 ? -25.272 -5.474 53.896 1.00 92.38 182 ARG A N 1
ATOM 1512 C CA . ARG A 1 182 ? -25.480 -5.232 52.467 1.00 92.38 182 ARG A CA 1
ATOM 1513 C C . ARG A 1 182 ? -24.322 -4.458 51.831 1.00 92.38 182 ARG A C 1
ATOM 1515 O O . ARG A 1 182 ? -23.935 -4.767 50.706 1.00 92.38 182 ARG A O 1
ATOM 1522 N N . ARG A 1 183 ? -23.729 -3.496 52.541 1.00 93.12 183 ARG A N 1
ATOM 1523 C CA . ARG A 1 183 ? -22.520 -2.786 52.103 1.00 93.12 183 ARG A CA 1
ATOM 1524 C C . ARG A 1 183 ? -21.345 -3.749 51.924 1.00 93.12 183 ARG A C 1
ATOM 1526 O O . ARG A 1 183 ? -20.659 -3.667 50.909 1.00 93.12 183 ARG A O 1
ATOM 1533 N N . SER A 1 184 ? -21.136 -4.669 52.868 1.00 92.50 184 SER A N 1
ATOM 1534 C CA . SER A 1 184 ? -20.077 -5.683 52.773 1.00 92.50 184 SER A CA 1
ATOM 1535 C C . SER A 1 184 ? -20.296 -6.646 51.598 1.00 92.50 184 SER A C 1
ATOM 1537 O O . SER A 1 184 ? -19.342 -7.026 50.918 1.00 92.50 184 SER A O 1
ATOM 1539 N N . GLU A 1 185 ? -21.548 -7.019 51.312 1.00 94.44 185 GLU A N 1
ATOM 1540 C CA . GLU A 1 185 ? -21.893 -7.797 50.116 1.00 94.44 185 GLU A CA 1
ATOM 1541 C C . GLU A 1 185 ? -21.568 -7.041 48.822 1.00 94.44 185 GLU A C 1
ATOM 1543 O O . GLU A 1 185 ? -20.942 -7.616 47.931 1.00 94.44 185 GLU A O 1
ATOM 1548 N N . LEU A 1 186 ? -21.953 -5.762 48.724 1.00 93.50 186 LEU A N 1
ATOM 1549 C CA . LEU A 1 186 ? -21.650 -4.924 47.559 1.00 93.50 186 LEU A CA 1
ATOM 1550 C C . LEU A 1 186 ? -20.144 -4.751 47.356 1.00 93.50 186 LEU A C 1
ATOM 1552 O O . LEU A 1 186 ? -19.672 -4.845 46.231 1.00 93.50 186 LEU A O 1
ATOM 1556 N N . GLU A 1 187 ? -19.376 -4.564 48.428 1.00 93.81 187 GLU A N 1
ATOM 1557 C CA . GLU A 1 187 ? -17.920 -4.430 48.344 1.00 93.81 187 GLU A CA 1
ATOM 1558 C C . GLU A 1 187 ? -17.262 -5.689 47.760 1.00 93.81 187 GLU A C 1
ATOM 1560 O O . GLU A 1 187 ? -16.408 -5.592 46.879 1.00 93.81 187 GLU A O 1
ATOM 1565 N N . LYS A 1 188 ? -17.715 -6.884 48.165 1.00 95.38 188 LYS A N 1
ATOM 1566 C CA . LYS A 1 188 ? -17.254 -8.146 47.559 1.00 95.38 188 LYS A CA 1
ATOM 1567 C C . LYS A 1 188 ? -17.623 -8.236 46.078 1.00 95.38 188 LYS A C 1
ATOM 1569 O O . LYS A 1 188 ? -16.802 -8.663 45.270 1.00 95.38 188 LYS A O 1
ATOM 1574 N N . GLN A 1 189 ? -18.837 -7.819 45.715 1.00 95.19 189 GLN A N 1
ATOM 1575 C CA . GLN A 1 189 ? -19.274 -7.808 44.317 1.00 95.19 189 GLN A CA 1
ATOM 1576 C C . GLN A 1 189 ? -18.443 -6.840 43.465 1.00 95.19 189 GLN A C 1
ATOM 1578 O O . GLN A 1 189 ? -18.031 -7.216 42.369 1.00 95.19 189 GLN A O 1
ATOM 1583 N N . ILE A 1 190 ? -18.143 -5.641 43.973 1.00 93.88 190 ILE A N 1
ATOM 1584 C CA . ILE A 1 190 ? -17.276 -4.658 43.308 1.00 93.88 190 ILE A CA 1
ATOM 1585 C C . ILE A 1 190 ? -15.875 -5.244 43.104 1.00 93.88 190 ILE A C 1
ATOM 1587 O O . ILE A 1 190 ? -15.378 -5.231 41.983 1.00 93.88 190 ILE A O 1
ATOM 1591 N N . GLN A 1 191 ? -15.276 -5.857 44.132 1.00 95.06 191 GLN A N 1
ATOM 1592 C CA . GLN A 1 191 ? -13.962 -6.505 44.008 1.00 95.06 191 GLN A CA 1
ATOM 1593 C C . GLN A 1 191 ? -13.945 -7.608 42.937 1.00 95.06 191 GLN A C 1
ATOM 1595 O O . GLN A 1 191 ? -12.967 -7.759 42.203 1.00 95.06 191 GLN A O 1
ATOM 1600 N N . ASP A 1 192 ? -15.012 -8.399 42.822 1.00 95.31 192 ASP A N 1
ATOM 1601 C CA . ASP A 1 192 ? -15.099 -9.447 41.801 1.00 95.31 192 ASP A CA 1
ATOM 1602 C C . ASP A 1 192 ? -15.326 -8.888 40.388 1.00 95.31 192 ASP A C 1
ATOM 1604 O O . ASP A 1 192 ? -14.845 -9.473 39.411 1.00 95.31 192 ASP A O 1
ATOM 1608 N N . ILE A 1 193 ? -16.020 -7.755 40.255 1.00 94.81 193 ILE A N 1
ATOM 1609 C CA . ILE A 1 193 ? -16.143 -7.018 38.990 1.00 94.81 193 ILE A CA 1
ATOM 1610 C C . ILE A 1 193 ? -14.807 -6.384 38.598 1.00 94.81 193 ILE A C 1
ATOM 1612 O O . ILE A 1 193 ? -14.401 -6.515 37.444 1.00 94.81 193 ILE A O 1
ATOM 1616 N N . GLU A 1 194 ? -14.077 -5.795 39.543 1.00 94.94 194 GLU A N 1
ATOM 1617 C CA . GLU A 1 194 ? -12.761 -5.210 39.292 1.00 94.94 194 GLU A CA 1
ATOM 1618 C C . GLU A 1 194 ? -11.765 -6.263 38.785 1.00 94.94 194 GLU A C 1
ATOM 1620 O O . GLU A 1 194 ? -11.070 -6.035 37.794 1.00 94.94 194 GLU A O 1
ATOM 1625 N N . LYS A 1 195 ? -11.753 -7.467 39.375 1.00 96.50 195 LYS A N 1
ATOM 1626 C CA . LYS A 1 195 ? -10.940 -8.586 38.861 1.00 96.50 195 LYS A CA 1
ATOM 1627 C C . LYS A 1 195 ? -11.279 -8.921 37.406 1.00 96.50 195 LYS A C 1
ATOM 1629 O O . LYS A 1 195 ? -10.377 -9.168 36.607 1.00 96.50 195 LYS A O 1
ATOM 1634 N N . LYS A 1 196 ? -12.570 -8.927 37.043 1.00 95.75 196 LYS A N 1
ATOM 1635 C CA . LYS A 1 196 ? -13.005 -9.149 35.652 1.00 95.75 196 LYS A CA 1
ATOM 1636 C C . LYS A 1 196 ? -12.563 -8.005 34.740 1.00 95.75 196 LYS A C 1
ATOM 1638 O O . LYS A 1 196 ? -12.132 -8.277 33.623 1.00 95.75 196 LYS A O 1
ATOM 1643 N N . ARG A 1 197 ? -12.644 -6.753 35.207 1.00 96.12 197 ARG A N 1
ATOM 1644 C CA . ARG A 1 197 ? -12.166 -5.565 34.482 1.00 96.12 197 ARG A CA 1
ATOM 1645 C C . ARG A 1 197 ? -10.679 -5.697 34.155 1.00 96.12 197 ARG A C 1
ATOM 1647 O O . ARG A 1 197 ? -10.310 -5.636 32.986 1.00 96.12 197 ARG A O 1
ATOM 1654 N N . TRP A 1 198 ? -9.858 -5.971 35.167 1.00 97.00 198 TRP A N 1
ATOM 1655 C CA . TRP A 1 198 ? -8.410 -6.140 35.026 1.00 97.00 198 TRP A CA 1
ATOM 1656 C C . TRP A 1 198 ? -8.039 -7.265 34.054 1.00 97.00 198 TRP A C 1
ATOM 1658 O O . TRP A 1 198 ? -7.130 -7.111 33.241 1.00 97.00 198 TRP A O 1
ATOM 1668 N N . GLU A 1 199 ? -8.744 -8.398 34.103 1.00 96.81 199 GLU A N 1
ATOM 1669 C CA . GLU A 1 199 ? -8.503 -9.509 33.176 1.00 96.81 199 GLU A CA 1
ATOM 1670 C C . GLU A 1 199 ? -8.798 -9.106 31.720 1.00 96.81 199 GLU A C 1
ATOM 1672 O O . GLU A 1 199 ? -8.008 -9.402 30.823 1.00 96.81 199 GLU A O 1
ATOM 1677 N N . LEU A 1 200 ? -9.890 -8.374 31.474 1.00 96.38 200 LEU A N 1
ATOM 1678 C CA . LEU A 1 200 ? -10.215 -7.859 30.139 1.00 96.38 200 LEU A CA 1
ATOM 1679 C C . LEU A 1 200 ? -9.192 -6.817 29.662 1.00 96.38 200 LEU A C 1
ATOM 1681 O O . LEU A 1 200 ? -8.764 -6.872 28.510 1.00 96.38 200 LEU A O 1
ATOM 1685 N N . GLU A 1 201 ? -8.757 -5.903 30.532 1.00 95.69 201 GLU A N 1
ATOM 1686 C CA . GLU A 1 201 ? -7.711 -4.915 30.224 1.00 95.69 201 GLU A CA 1
ATOM 1687 C C . GLU A 1 201 ? -6.386 -5.594 29.852 1.00 95.69 201 GLU A C 1
ATOM 1689 O O . GLU A 1 201 ? -5.756 -5.240 28.852 1.00 95.69 201 GLU A O 1
ATOM 1694 N N . LYS A 1 202 ? -5.993 -6.634 30.593 1.00 97.31 202 LYS A N 1
ATOM 1695 C CA . LYS A 1 202 ? -4.796 -7.428 30.299 1.00 97.31 202 LYS A CA 1
ATOM 1696 C C . LYS A 1 202 ? -4.904 -8.150 28.955 1.00 97.31 202 LYS A C 1
ATOM 1698 O O . LYS A 1 202 ? -3.923 -8.214 28.211 1.00 97.31 202 LYS A O 1
ATOM 1703 N N . GLN A 1 203 ? -6.083 -8.673 28.617 1.00 96.69 203 GLN A N 1
ATOM 1704 C CA . GLN A 1 203 ? -6.330 -9.270 27.303 1.00 96.69 203 GLN A CA 1
ATOM 1705 C C . GLN A 1 203 ? -6.217 -8.233 26.178 1.00 96.69 203 GLN A C 1
ATOM 1707 O O . GLN A 1 203 ? -5.581 -8.524 25.165 1.00 96.69 203 GLN A O 1
ATOM 1712 N N . ILE A 1 204 ? -6.754 -7.019 26.364 1.00 96.06 204 ILE A N 1
ATOM 1713 C CA . ILE A 1 204 ? -6.609 -5.915 25.399 1.00 96.06 204 ILE A CA 1
ATOM 1714 C C . ILE A 1 204 ? -5.130 -5.586 25.186 1.00 96.06 204 ILE A C 1
ATOM 1716 O O . ILE A 1 204 ? -4.671 -5.629 24.047 1.00 96.06 204 ILE A O 1
ATOM 1720 N N . GLN A 1 205 ? -4.363 -5.362 26.256 1.00 96.31 205 GLN A N 1
ATOM 1721 C CA . GLN A 1 205 ? -2.922 -5.088 26.159 1.00 96.31 205 GLN A CA 1
ATOM 1722 C C . GLN A 1 205 ? -2.163 -6.227 25.453 1.00 96.31 205 GLN A C 1
ATOM 1724 O O . GLN A 1 205 ? -1.287 -6.002 24.612 1.00 96.31 205 GLN A O 1
ATOM 1729 N N . GLY A 1 206 ? -2.526 -7.480 25.745 1.00 97.25 206 GLY A N 1
ATOM 1730 C CA . GLY A 1 206 ? -1.966 -8.656 25.080 1.00 97.25 206 GLY A CA 1
ATOM 1731 C C . GLY A 1 206 ? -2.255 -8.707 23.576 1.00 97.25 206 GLY A C 1
ATOM 1732 O O . GLY A 1 206 ? -1.436 -9.213 22.812 1.00 97.25 206 GLY A O 1
ATOM 1733 N N . ILE A 1 207 ? -3.387 -8.170 23.119 1.00 95.88 207 ILE A N 1
ATOM 1734 C CA . ILE A 1 207 ? -3.703 -8.079 21.689 1.00 95.88 207 ILE A CA 1
ATOM 1735 C C . ILE A 1 207 ? -3.058 -6.840 21.058 1.00 95.88 207 ILE A C 1
ATOM 1737 O O . ILE A 1 207 ? -2.546 -6.926 19.944 1.00 95.88 207 ILE A O 1
ATOM 1741 N N . GLU A 1 208 ? -3.001 -5.709 21.761 1.00 96.12 208 GLU A N 1
ATOM 1742 C CA . GLU A 1 208 ? -2.317 -4.499 21.292 1.00 96.12 208 GLU A CA 1
ATOM 1743 C C . GLU A 1 208 ? -0.839 -4.766 21.004 1.00 96.12 208 GLU A C 1
ATOM 1745 O O . GLU A 1 208 ? -0.337 -4.386 19.946 1.00 96.12 208 GLU A O 1
ATOM 1750 N N . THR A 1 209 ? -0.156 -5.511 21.875 1.00 96.75 209 THR A N 1
ATOM 1751 C CA . THR A 1 209 ? 1.231 -5.930 21.622 1.00 96.75 209 THR A CA 1
ATOM 1752 C C . THR A 1 209 ? 1.346 -6.762 20.340 1.00 96.75 209 THR A C 1
ATOM 1754 O O . THR A 1 209 ? 2.201 -6.459 19.506 1.00 96.75 209 THR A O 1
ATOM 1757 N N . LYS A 1 210 ? 0.438 -7.719 20.097 1.00 96.44 210 LYS A N 1
ATOM 1758 C CA . LYS A 1 210 ? 0.377 -8.478 18.829 1.00 96.44 210 LYS A CA 1
ATOM 1759 C C . LYS A 1 210 ? 0.104 -7.590 17.611 1.00 96.44 210 LYS A C 1
ATOM 1761 O O . LYS A 1 210 ? 0.656 -7.816 16.538 1.00 96.44 210 LYS A O 1
ATOM 1766 N N . ILE A 1 211 ? -0.718 -6.552 17.751 1.00 94.94 211 ILE A N 1
ATOM 1767 C CA . ILE A 1 211 ? -0.948 -5.581 16.672 1.00 94.94 211 ILE A CA 1
ATOM 1768 C C . ILE A 1 211 ? 0.327 -4.781 16.392 1.00 94.94 211 ILE A C 1
ATOM 1770 O O . ILE A 1 211 ? 0.655 -4.542 15.230 1.00 94.94 211 ILE A O 1
ATOM 1774 N N . THR A 1 212 ? 1.079 -4.385 17.423 1.00 95.44 212 THR A N 1
ATOM 1775 C CA . THR A 1 212 ? 2.347 -3.668 17.221 1.00 95.44 212 THR A CA 1
ATOM 1776 C C . THR A 1 212 ? 3.410 -4.544 16.561 1.00 95.44 212 THR A C 1
ATOM 1778 O O . THR A 1 212 ? 4.126 -4.059 15.685 1.00 95.44 212 THR A O 1
ATOM 1781 N N . THR A 1 213 ? 3.488 -5.836 16.902 1.00 95.56 213 THR A N 1
ATOM 1782 C CA . THR A 1 213 ? 4.385 -6.771 16.209 1.00 95.56 213 THR A CA 1
ATOM 1783 C C . THR A 1 213 ? 3.953 -6.968 14.761 1.00 95.56 213 THR A C 1
ATOM 1785 O O . THR A 1 213 ? 4.803 -6.878 13.879 1.00 95.56 213 THR A O 1
ATOM 1788 N N . ALA A 1 214 ? 2.648 -7.117 14.500 1.00 94.31 214 ALA A N 1
ATOM 1789 C CA . ALA A 1 214 ? 2.105 -7.188 13.145 1.00 94.31 214 ALA A CA 1
ATOM 1790 C C . ALA A 1 214 ? 2.443 -5.929 12.321 1.00 94.31 214 ALA A C 1
ATOM 1792 O O . ALA A 1 214 ? 2.862 -6.037 11.168 1.00 94.31 214 ALA A O 1
ATOM 1793 N N . ASN A 1 215 ? 2.336 -4.731 12.909 1.00 93.50 215 ASN A N 1
ATOM 1794 C CA . ASN A 1 215 ? 2.713 -3.478 12.244 1.00 93.50 215 ASN A CA 1
ATOM 1795 C C . ASN A 1 215 ? 4.201 -3.455 11.869 1.00 93.50 215 ASN A C 1
ATOM 1797 O O . ASN A 1 215 ? 4.520 -3.154 10.723 1.00 93.50 215 ASN A O 1
ATOM 1801 N N . ARG A 1 216 ? 5.096 -3.855 12.782 1.00 95.62 216 ARG A N 1
ATOM 1802 C CA . ARG A 1 216 ? 6.538 -3.947 12.490 1.00 95.62 216 ARG A CA 1
ATOM 1803 C C . ARG A 1 216 ? 6.835 -4.927 11.359 1.00 95.62 216 ARG A C 1
ATOM 1805 O O . ARG A 1 216 ? 7.618 -4.617 10.470 1.00 95.62 216 ARG A O 1
ATOM 1812 N N . SER A 1 217 ? 6.190 -6.093 11.346 1.00 94.62 217 SER A N 1
ATOM 1813 C CA . SER A 1 217 ? 6.329 -7.027 10.223 1.00 94.62 217 SER A CA 1
ATOM 1814 C C . SER A 1 217 ? 5.758 -6.470 8.917 1.00 94.62 217 SER A C 1
ATOM 1816 O O . SER A 1 217 ? 6.323 -6.735 7.863 1.00 94.62 217 SER A O 1
ATOM 1818 N N . SER A 1 218 ? 4.692 -5.663 8.960 1.00 93.69 218 SER A N 1
ATOM 1819 C CA . SER A 1 218 ? 4.184 -4.966 7.771 1.00 93.69 218 SER A CA 1
ATOM 1820 C C . SER A 1 218 ? 5.202 -3.965 7.229 1.00 93.69 218 SER A C 1
ATOM 1822 O O . SER A 1 218 ? 5.404 -3.898 6.022 1.00 93.69 218 SER A O 1
ATOM 1824 N N . GLU A 1 219 ? 5.836 -3.187 8.105 1.00 94.19 219 GLU A N 1
ATOM 1825 C CA . GLU A 1 219 ? 6.889 -2.237 7.730 1.00 94.19 219 GLU A CA 1
ATOM 1826 C C . GLU A 1 219 ? 8.098 -2.965 7.135 1.00 94.19 219 GLU A C 1
ATOM 1828 O O . GLU A 1 219 ? 8.625 -2.542 6.106 1.00 94.19 219 GLU A O 1
ATOM 1833 N N . GLN A 1 220 ? 8.479 -4.108 7.715 1.00 94.75 220 GLN A N 1
ATOM 1834 C CA . GLN A 1 220 ? 9.543 -4.950 7.177 1.00 94.75 220 GLN A CA 1
ATOM 1835 C C . GLN A 1 220 ? 9.206 -5.478 5.777 1.00 94.75 220 GLN A C 1
ATOM 1837 O O . GLN A 1 220 ? 10.054 -5.419 4.896 1.00 94.75 220 GLN A O 1
ATOM 1842 N N . LEU A 1 221 ? 7.972 -5.937 5.533 1.00 93.88 221 LEU A N 1
ATOM 1843 C CA . LEU A 1 221 ? 7.555 -6.395 4.201 1.00 93.88 221 LEU A CA 1
ATOM 1844 C C . LEU A 1 221 ? 7.620 -5.274 3.157 1.00 93.88 221 LEU A C 1
ATOM 1846 O O . LEU A 1 221 ? 8.031 -5.518 2.022 1.00 93.88 221 LEU A O 1
ATOM 1850 N N . VAL A 1 222 ? 7.270 -4.043 3.539 1.00 93.62 222 VAL A N 1
ATOM 1851 C CA . VAL A 1 222 ? 7.409 -2.868 2.666 1.00 93.62 222 VAL A CA 1
ATOM 1852 C C . VAL A 1 222 ? 8.882 -2.579 2.371 1.00 93.62 222 VAL A C 1
ATOM 1854 O O . VAL A 1 222 ? 9.237 -2.354 1.214 1.00 93.62 222 VAL A O 1
ATOM 1857 N N . ALA A 1 223 ? 9.749 -2.621 3.385 1.00 94.94 223 ALA A N 1
ATOM 1858 C CA . ALA A 1 223 ? 11.186 -2.428 3.206 1.00 94.94 223 ALA A CA 1
ATOM 1859 C C . ALA A 1 223 ? 11.802 -3.508 2.299 1.00 94.94 223 ALA A C 1
ATOM 1861 O O . ALA A 1 223 ? 12.517 -3.182 1.350 1.00 94.94 223 ALA A O 1
ATOM 1862 N N . ASP A 1 224 ? 11.466 -4.779 2.534 1.00 94.38 224 ASP A N 1
ATOM 1863 C CA . ASP A 1 224 ? 11.916 -5.914 1.725 1.00 94.38 224 ASP A CA 1
ATOM 1864 C C . ASP A 1 224 ? 11.447 -5.769 0.271 1.00 94.38 224 ASP A C 1
ATOM 1866 O O . ASP A 1 224 ? 12.225 -5.962 -0.665 1.00 94.38 224 ASP A O 1
ATOM 1870 N N . LYS A 1 225 ? 10.187 -5.369 0.059 1.00 93.38 225 LYS A N 1
ATOM 1871 C CA . LYS A 1 225 ? 9.637 -5.113 -1.276 1.00 93.38 225 LYS A CA 1
ATOM 1872 C C . LYS A 1 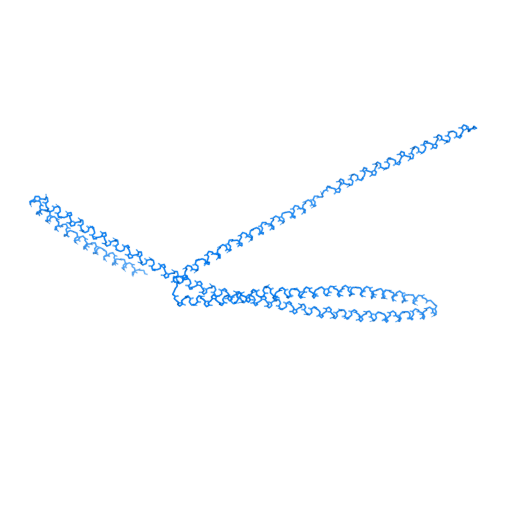225 ? 10.391 -4.000 -1.997 1.00 93.38 225 LYS A C 1
ATOM 1874 O O . LYS A 1 225 ? 10.751 -4.181 -3.159 1.00 93.38 225 LYS A O 1
ATOM 1879 N N . ASN A 1 226 ? 10.640 -2.878 -1.328 1.00 93.50 226 ASN A N 1
ATOM 1880 C CA . ASN A 1 226 ? 11.383 -1.763 -1.915 1.00 93.50 226 ASN A CA 1
ATOM 1881 C C . ASN A 1 226 ? 12.808 -2.194 -2.283 1.00 93.50 226 ASN A C 1
ATOM 1883 O O . ASN A 1 226 ? 13.248 -1.946 -3.400 1.00 93.50 226 ASN A O 1
ATOM 1887 N N . ALA A 1 227 ? 13.481 -2.958 -1.417 1.00 95.44 227 ALA A N 1
ATOM 1888 C CA . ALA A 1 227 ? 14.803 -3.504 -1.714 1.00 95.44 227 ALA A CA 1
ATOM 1889 C C . ALA A 1 227 ? 14.799 -4.450 -2.933 1.00 95.44 227 ALA A C 1
ATOM 1891 O O . ALA A 1 227 ? 15.738 -4.441 -3.731 1.00 95.44 227 ALA A O 1
ATOM 1892 N N . LEU A 1 228 ? 13.753 -5.268 -3.114 1.00 94.31 228 LEU A N 1
ATOM 1893 C CA . LEU A 1 228 ? 13.596 -6.101 -4.315 1.00 94.31 228 LEU A CA 1
ATOM 1894 C C . LEU A 1 228 ? 13.331 -5.249 -5.567 1.00 94.31 228 LEU A C 1
ATOM 1896 O O . LEU A 1 228 ? 13.876 -5.544 -6.630 1.00 94.31 228 LEU A O 1
ATOM 1900 N N . GLN A 1 229 ? 12.540 -4.180 -5.453 1.00 92.81 229 GLN A N 1
ATOM 1901 C CA . GLN A 1 229 ? 12.302 -3.244 -6.555 1.00 92.81 229 GLN A CA 1
ATOM 1902 C C . GLN A 1 229 ? 13.577 -2.501 -6.961 1.00 92.81 229 GLN A C 1
ATOM 1904 O O . GLN A 1 229 ? 13.859 -2.403 -8.153 1.00 92.81 229 GLN A O 1
ATOM 1909 N N . ASP A 1 230 ? 14.391 -2.065 -6.002 1.00 93.94 230 ASP A N 1
ATOM 1910 C CA . ASP A 1 230 ? 15.680 -1.424 -6.270 1.00 93.94 230 ASP A CA 1
ATOM 1911 C C . ASP A 1 230 ? 16.644 -2.375 -6.989 1.00 93.94 230 ASP A C 1
ATOM 1913 O O . ASP A 1 230 ? 17.318 -1.978 -7.942 1.00 93.94 230 ASP A O 1
ATOM 1917 N N . LYS A 1 231 ? 16.661 -3.659 -6.604 1.00 95.06 231 LYS A N 1
ATOM 1918 C CA . LYS A 1 231 ? 17.416 -4.695 -7.328 1.00 95.06 231 LYS A CA 1
ATOM 1919 C C . LYS A 1 231 ? 16.918 -4.868 -8.763 1.00 95.06 231 LYS A C 1
ATOM 1921 O O . LYS A 1 231 ? 17.738 -4.933 -9.675 1.00 95.06 231 LYS A O 1
ATOM 1926 N N . ILE A 1 232 ? 15.600 -4.901 -8.984 1.00 92.81 232 ILE A N 1
ATOM 1927 C CA . ILE A 1 232 ? 15.015 -4.961 -10.337 1.00 92.81 232 ILE A CA 1
ATOM 1928 C C . ILE A 1 232 ? 15.433 -3.738 -11.157 1.00 92.81 232 ILE A C 1
ATOM 1930 O O . ILE A 1 232 ? 15.853 -3.892 -12.299 1.00 92.81 232 ILE A O 1
ATOM 1934 N N . LEU A 1 233 ? 15.377 -2.538 -10.574 1.00 92.94 233 LEU A N 1
ATOM 1935 C CA . LEU A 1 233 ? 15.802 -1.307 -11.240 1.00 92.94 233 LEU A CA 1
ATOM 1936 C C . LEU A 1 233 ? 17.296 -1.322 -11.578 1.00 92.94 233 LEU A C 1
ATOM 1938 O O . LEU A 1 233 ? 17.677 -0.842 -12.644 1.00 92.94 233 LEU A O 1
ATOM 1942 N N . GLY A 1 234 ? 18.134 -1.876 -10.700 1.00 93.12 234 GLY A N 1
ATOM 1943 C CA . GLY A 1 234 ? 19.552 -2.106 -10.969 1.00 93.12 234 GLY A CA 1
ATOM 1944 C C . GLY A 1 234 ? 19.761 -3.012 -12.182 1.00 93.12 234 GLY A C 1
ATOM 1945 O O . GLY A 1 234 ? 20.483 -2.641 -13.102 1.00 93.12 234 GLY A O 1
ATOM 1946 N N . ILE A 1 235 ? 19.056 -4.145 -12.235 1.00 92.50 235 ILE A N 1
ATOM 1947 C CA . ILE A 1 235 ? 19.113 -5.069 -13.376 1.00 92.50 235 ILE A CA 1
ATOM 1948 C C . ILE A 1 235 ? 18.606 -4.400 -14.664 1.00 92.50 235 ILE A C 1
ATOM 1950 O O . ILE A 1 235 ? 19.234 -4.525 -15.713 1.00 92.50 235 ILE A O 1
ATOM 1954 N N . ASP A 1 236 ? 17.510 -3.641 -14.597 1.00 90.44 236 ASP A N 1
ATOM 1955 C CA . ASP A 1 236 ? 16.946 -2.926 -15.748 1.00 90.44 236 ASP A CA 1
ATOM 1956 C C . ASP A 1 236 ? 17.882 -1.821 -16.278 1.00 90.44 236 ASP A C 1
ATOM 1958 O O . ASP A 1 236 ? 17.804 -1.458 -17.454 1.00 90.44 236 ASP A O 1
ATOM 1962 N N . LYS A 1 237 ? 18.752 -1.252 -15.433 1.00 93.12 237 LYS A N 1
ATOM 1963 C CA . LYS A 1 237 ? 19.812 -0.328 -15.871 1.00 93.12 237 LYS A CA 1
ATOM 1964 C C . LYS A 1 237 ? 20.911 -1.083 -16.612 1.00 93.12 237 LYS A C 1
ATOM 1966 O O . LYS A 1 237 ? 21.209 -0.716 -17.744 1.00 93.12 237 LYS A O 1
ATOM 1971 N N . SER A 1 238 ? 21.416 -2.178 -16.043 1.00 92.31 238 SER A N 1
ATOM 1972 C CA . SER A 1 238 ? 22.434 -3.017 -16.690 1.00 92.31 238 SER A CA 1
ATOM 1973 C C . SER A 1 238 ? 21.960 -3.567 -18.040 1.00 92.31 238 SER A C 1
ATOM 1975 O O . SER A 1 238 ? 22.696 -3.543 -19.021 1.00 92.31 238 SER A O 1
ATOM 1977 N N . LEU A 1 239 ? 20.701 -4.013 -18.130 1.00 89.06 239 LEU A N 1
ATOM 1978 C CA . LEU A 1 239 ? 20.104 -4.458 -19.393 1.00 89.06 239 LEU A CA 1
ATOM 1979 C C . LEU A 1 239 ? 20.052 -3.326 -20.428 1.00 89.06 239 LEU A C 1
ATOM 1981 O O . LEU A 1 239 ? 20.406 -3.539 -21.587 1.00 89.06 239 LEU A O 1
ATOM 1985 N N . ARG A 1 240 ? 19.660 -2.113 -20.018 1.00 89.25 240 ARG A N 1
ATOM 1986 C CA . ARG A 1 240 ? 19.641 -0.938 -20.901 1.00 89.25 240 ARG A CA 1
ATOM 1987 C C . ARG A 1 240 ? 21.025 -0.550 -21.406 1.00 89.25 240 ARG A C 1
ATOM 1989 O O . ARG A 1 240 ? 21.134 -0.185 -22.570 1.00 89.25 240 ARG A O 1
ATOM 1996 N N . GLU A 1 241 ? 22.053 -0.647 -20.569 1.00 91.12 241 GLU A N 1
ATOM 1997 C CA . GLU A 1 241 ? 23.446 -0.401 -20.965 1.00 91.12 241 GLU A CA 1
ATOM 1998 C C . GLU A 1 241 ? 23.926 -1.407 -22.020 1.00 91.12 241 GLU A C 1
ATOM 2000 O O . GLU A 1 241 ? 24.554 -1.022 -23.004 1.00 91.12 241 GLU A O 1
ATOM 2005 N N . ILE A 1 242 ? 23.573 -2.689 -21.875 1.00 88.94 242 ILE A N 1
ATOM 2006 C CA . ILE A 1 242 ? 23.893 -3.701 -22.891 1.00 88.94 242 ILE A CA 1
ATOM 2007 C C . ILE A 1 242 ? 23.145 -3.399 -24.195 1.00 88.94 242 ILE A C 1
ATOM 2009 O O . ILE A 1 242 ? 23.745 -3.398 -25.270 1.00 88.94 242 ILE A O 1
ATOM 2013 N N . TYR A 1 243 ? 21.843 -3.109 -24.127 1.00 88.44 243 TYR A N 1
ATOM 2014 C CA . TYR A 1 243 ? 21.053 -2.814 -25.323 1.00 88.44 243 TYR A CA 1
ATOM 2015 C C . TYR A 1 243 ? 21.510 -1.541 -26.041 1.00 88.44 243 TYR A C 1
ATOM 2017 O O . TYR A 1 243 ? 21.558 -1.535 -27.271 1.00 88.44 243 TYR A O 1
ATOM 2025 N N . SER A 1 244 ? 21.884 -0.485 -25.314 1.00 89.31 244 SER A N 1
ATOM 2026 C CA . SER A 1 244 ? 22.412 0.741 -25.918 1.00 89.31 244 SER A CA 1
ATOM 2027 C C . SER A 1 244 ? 23.768 0.507 -26.585 1.00 89.31 244 SER A C 1
ATOM 2029 O O . SER A 1 244 ? 23.983 0.991 -27.694 1.00 89.31 244 SER A O 1
ATOM 2031 N N . ALA A 1 245 ? 24.645 -0.302 -25.980 1.00 89.69 245 ALA A N 1
ATOM 2032 C CA . ALA A 1 245 ? 25.918 -0.686 -26.584 1.00 89.69 245 ALA A CA 1
ATOM 2033 C C . ALA A 1 245 ? 25.738 -1.510 -27.874 1.00 89.69 245 ALA A C 1
ATOM 2035 O O . ALA A 1 245 ? 26.490 -1.328 -28.835 1.00 89.69 245 ALA A O 1
ATOM 2036 N N . VAL A 1 246 ? 24.738 -2.399 -27.921 1.00 88.00 246 VAL A N 1
ATOM 2037 C CA . VAL A 1 246 ? 24.392 -3.159 -29.136 1.00 88.00 246 VAL A CA 1
ATOM 2038 C C . VAL A 1 246 ? 23.827 -2.232 -30.214 1.00 88.00 246 VAL A C 1
ATOM 2040 O O . VAL A 1 246 ? 24.241 -2.322 -31.369 1.00 88.00 246 VAL A O 1
ATOM 2043 N N . LEU A 1 247 ? 22.925 -1.316 -29.846 1.00 84.88 247 LEU A N 1
ATOM 2044 C CA . LEU A 1 247 ? 22.345 -0.339 -30.770 1.00 84.88 247 LEU A CA 1
ATOM 2045 C C . LEU A 1 247 ? 23.410 0.570 -31.388 1.00 84.88 247 LEU A C 1
ATOM 2047 O O . LEU A 1 247 ? 23.477 0.654 -32.611 1.00 84.88 247 LEU A O 1
ATOM 2051 N N . ALA A 1 248 ? 24.273 1.177 -30.569 1.00 86.62 248 ALA A N 1
ATOM 2052 C CA . ALA A 1 248 ? 25.343 2.055 -31.043 1.00 86.62 248 ALA A CA 1
ATOM 2053 C C . ALA A 1 248 ? 26.257 1.333 -32.046 1.00 86.62 248 ALA A C 1
ATOM 2055 O O . ALA A 1 248 ? 26.547 1.848 -33.121 1.00 86.62 248 ALA A O 1
ATOM 2056 N N . ARG A 1 249 ? 26.622 0.079 -31.753 1.00 87.75 249 ARG A N 1
ATOM 2057 C CA . ARG A 1 249 ? 27.441 -0.742 -32.654 1.00 87.75 249 ARG A CA 1
ATOM 2058 C C . ARG A 1 249 ? 26.757 -1.021 -33.993 1.00 87.75 249 ARG A C 1
ATOM 2060 O O . ARG A 1 249 ? 27.421 -1.059 -35.027 1.00 87.75 249 ARG A O 1
ATOM 2067 N N . GLU A 1 250 ? 25.453 -1.277 -33.991 1.00 84.88 250 GLU A N 1
ATOM 2068 C CA . GLU A 1 250 ? 24.692 -1.502 -35.225 1.00 84.88 250 GLU A CA 1
ATOM 2069 C C . GLU A 1 250 ? 24.484 -0.213 -36.026 1.00 84.88 250 GLU A C 1
ATOM 2071 O O . GLU A 1 250 ? 24.507 -0.242 -37.259 1.00 84.88 250 GLU A O 1
ATOM 2076 N N . GLU A 1 251 ? 24.319 0.922 -35.351 1.00 83.88 251 GLU A N 1
ATOM 2077 C CA . GLU A 1 251 ? 24.279 2.238 -35.987 1.00 83.88 251 GLU A CA 1
ATOM 2078 C C . GLU A 1 251 ? 25.622 2.582 -36.640 1.00 83.88 251 GLU A C 1
ATOM 2080 O O . GLU A 1 251 ? 25.634 2.950 -37.816 1.00 83.88 251 GLU A O 1
ATOM 2085 N N . ASP A 1 252 ? 26.745 2.342 -35.957 1.00 85.62 252 ASP A N 1
ATOM 2086 C CA . ASP A 1 252 ? 28.095 2.540 -36.501 1.00 85.62 252 ASP A CA 1
ATOM 2087 C C . ASP A 1 252 ? 28.342 1.680 -37.750 1.00 85.62 252 ASP A C 1
ATOM 2089 O O . ASP A 1 252 ? 28.854 2.166 -38.763 1.00 85.62 252 ASP A O 1
ATOM 2093 N N . LYS A 1 253 ? 27.920 0.406 -37.732 1.00 86.25 253 LYS A N 1
ATOM 2094 C CA . LYS A 1 253 ? 28.008 -0.478 -38.909 1.00 86.25 253 LYS A CA 1
ATOM 2095 C C . LYS A 1 253 ? 27.197 0.056 -40.087 1.00 86.25 253 LYS A C 1
ATOM 2097 O O . LYS A 1 253 ? 27.683 0.056 -41.218 1.00 86.25 253 LYS A O 1
ATOM 2102 N N . LYS A 1 254 ? 25.960 0.505 -39.848 1.00 83.56 254 LYS A N 1
ATOM 2103 C CA . LYS A 1 254 ? 25.105 1.082 -40.899 1.00 83.56 254 LYS A CA 1
ATOM 2104 C C . LYS A 1 254 ? 25.688 2.386 -41.441 1.00 83.56 254 LYS A C 1
ATOM 2106 O O . LYS A 1 254 ? 25.678 2.586 -42.655 1.00 83.56 254 LYS A O 1
ATOM 2111 N N . GLY A 1 255 ? 26.217 3.238 -40.565 1.00 83.81 255 GLY A N 1
ATOM 2112 C CA . GLY A 1 255 ? 26.903 4.475 -40.931 1.00 83.81 255 GLY A CA 1
ATOM 2113 C C . GLY A 1 255 ? 28.111 4.211 -41.828 1.00 83.81 255 GLY A C 1
ATOM 2114 O O . GLY A 1 255 ? 28.190 4.773 -42.920 1.00 83.81 255 GLY A O 1
ATOM 2115 N N . GLY A 1 256 ? 28.986 3.283 -41.430 1.00 84.94 256 GLY A N 1
ATOM 2116 C CA . GLY A 1 256 ? 30.156 2.886 -42.217 1.00 84.94 256 GLY A CA 1
ATOM 2117 C C . GLY A 1 256 ? 29.794 2.342 -43.603 1.00 84.94 256 GLY A C 1
ATOM 2118 O O . GLY A 1 256 ? 30.372 2.771 -44.601 1.00 84.94 256 GLY A O 1
ATOM 2119 N N . LEU A 1 257 ? 28.780 1.472 -43.696 1.00 81.75 257 LEU A N 1
ATOM 2120 C CA . LEU A 1 257 ? 28.293 0.945 -44.979 1.00 81.75 257 LEU A CA 1
ATOM 2121 C C . LEU A 1 257 ? 27.746 2.048 -45.899 1.00 81.75 257 LEU A C 1
ATOM 2123 O O . LEU A 1 257 ? 27.996 2.035 -47.105 1.00 81.75 257 LEU A O 1
ATOM 2127 N N . LEU A 1 258 ? 27.007 3.014 -45.347 1.00 81.06 258 LEU A N 1
ATOM 2128 C CA . LEU A 1 258 ? 26.478 4.151 -46.107 1.00 81.06 258 LEU A CA 1
ATOM 2129 C C . LEU A 1 258 ? 27.594 5.077 -46.605 1.00 81.06 258 LEU A C 1
ATOM 2131 O O . LEU A 1 258 ? 27.538 5.555 -47.740 1.00 81.06 258 LEU A O 1
ATOM 2135 N N . GLU A 1 259 ? 28.608 5.341 -45.782 1.00 82.81 259 GLU A N 1
ATOM 2136 C CA . GLU A 1 259 ? 29.777 6.115 -46.201 1.00 82.81 259 GLU A CA 1
ATOM 2137 C C . GLU A 1 259 ? 30.574 5.403 -47.292 1.00 82.81 259 GLU A C 1
ATOM 2139 O O . GLU A 1 259 ? 30.997 6.037 -48.262 1.00 82.81 259 GLU A O 1
ATOM 2144 N N . GLU A 1 260 ? 30.744 4.089 -47.177 1.00 80.75 260 GLU A N 1
ATOM 2145 C CA . GLU A 1 260 ? 31.438 3.291 -48.179 1.00 80.75 260 GLU A CA 1
ATOM 2146 C C . GLU A 1 260 ? 30.685 3.285 -49.515 1.00 80.75 260 GLU A C 1
ATOM 2148 O O . GLU A 1 260 ? 31.294 3.522 -50.560 1.00 80.75 260 GLU A O 1
ATOM 2153 N N . GLN A 1 261 ? 29.355 3.143 -49.496 1.00 82.94 261 GLN A N 1
ATOM 2154 C CA . GLN A 1 261 ? 28.529 3.284 -50.699 1.00 82.94 261 GLN A CA 1
ATOM 2155 C C . GLN A 1 261 ? 28.682 4.666 -51.338 1.00 82.94 261 GLN A C 1
ATOM 2157 O O . GLN A 1 261 ? 28.900 4.752 -52.544 1.00 82.94 261 GLN A O 1
ATOM 2162 N N . LYS A 1 262 ? 28.644 5.747 -50.546 1.00 84.31 262 LYS A N 1
ATOM 2163 C CA . LYS A 1 262 ? 28.861 7.114 -51.052 1.00 84.31 262 LYS A CA 1
ATOM 2164 C C . LYS A 1 262 ? 30.250 7.295 -51.665 1.00 84.31 262 LYS A C 1
ATOM 2166 O O . LYS A 1 262 ? 30.398 7.978 -52.678 1.00 84.31 262 LYS A O 1
ATOM 2171 N N . ARG A 1 263 ? 31.282 6.685 -51.074 1.00 85.44 263 ARG A N 1
ATOM 2172 C CA . ARG A 1 263 ? 32.638 6.688 -51.644 1.00 85.44 263 ARG A CA 1
ATOM 2173 C C . ARG A 1 263 ? 32.680 5.930 -52.965 1.00 85.44 263 ARG A C 1
ATOM 2175 O O . ARG A 1 263 ? 33.279 6.421 -53.918 1.00 85.44 263 ARG A O 1
ATOM 2182 N N . GLN A 1 264 ? 32.032 4.771 -53.050 1.00 83.88 264 GLN A N 1
ATOM 2183 C CA . GLN A 1 264 ? 31.965 3.984 -54.280 1.00 83.88 264 GLN A CA 1
ATOM 2184 C C . GLN A 1 264 ? 31.207 4.722 -55.390 1.00 83.88 264 GLN A C 1
ATOM 2186 O O . GLN A 1 264 ? 31.721 4.818 -56.504 1.00 83.88 264 GLN A O 1
ATOM 2191 N N . THR A 1 265 ? 30.042 5.310 -55.100 1.00 85.81 265 THR A N 1
ATOM 2192 C CA . THR A 1 265 ? 29.292 6.106 -56.084 1.00 85.81 265 THR A CA 1
ATOM 2193 C C . THR A 1 265 ? 30.081 7.334 -56.519 1.00 85.81 265 THR A C 1
ATOM 2195 O O . THR A 1 265 ? 30.209 7.569 -57.717 1.00 85.81 265 THR A O 1
ATOM 2198 N N . GLY A 1 266 ? 30.706 8.056 -55.584 1.00 86.94 266 GLY A N 1
ATOM 2199 C CA . GLY A 1 266 ? 31.565 9.196 -55.904 1.00 86.94 266 GLY A CA 1
ATOM 2200 C C . GLY A 1 266 ? 32.781 8.813 -56.758 1.00 86.94 266 GLY A C 1
ATOM 2201 O O . GLY A 1 266 ? 33.151 9.543 -57.677 1.00 86.94 266 GLY A O 1
ATOM 2202 N N . ASN A 1 267 ? 33.393 7.651 -56.512 1.00 86.19 267 ASN A N 1
ATOM 2203 C CA . ASN A 1 267 ? 34.491 7.137 -57.335 1.00 86.19 267 ASN A CA 1
ATOM 2204 C C . ASN A 1 267 ? 34.017 6.737 -58.740 1.00 86.19 267 ASN A C 1
ATOM 2206 O O . ASN A 1 267 ? 34.703 7.031 -59.719 1.00 86.19 267 ASN A O 1
ATOM 2210 N N . LEU A 1 268 ? 32.839 6.118 -58.860 1.00 86.56 268 LEU A N 1
ATOM 2211 C CA . LEU A 1 268 ? 32.226 5.789 -60.150 1.00 86.56 268 LEU A CA 1
ATOM 2212 C C . LEU A 1 268 ? 31.867 7.045 -60.946 1.00 86.56 268 LEU A C 1
ATOM 2214 O O . LEU A 1 268 ? 32.089 7.088 -62.154 1.00 86.56 268 LEU A O 1
ATOM 2218 N N . GLU A 1 269 ? 31.340 8.076 -60.291 1.00 85.31 269 GLU A N 1
ATOM 2219 C CA . GLU A 1 269 ? 31.051 9.364 -60.923 1.00 85.31 269 GLU A CA 1
ATOM 2220 C C . GLU A 1 269 ? 32.327 10.038 -61.425 1.00 85.31 269 GLU A C 1
ATOM 2222 O O . GLU A 1 269 ? 32.370 10.441 -62.584 1.00 85.31 269 GLU A O 1
ATOM 2227 N N . LYS A 1 270 ? 33.395 10.069 -60.616 1.00 89.31 270 LYS A N 1
ATOM 2228 C CA . LYS A 1 270 ? 34.716 10.564 -61.046 1.00 89.31 270 LYS A CA 1
ATOM 2229 C C . LYS A 1 270 ? 35.285 9.771 -62.224 1.00 89.31 270 LYS A C 1
ATOM 2231 O O . LYS A 1 270 ? 35.873 10.350 -63.133 1.00 89.31 270 LYS A O 1
ATOM 2236 N N . ALA A 1 271 ? 35.108 8.450 -62.234 1.00 85.50 271 ALA A N 1
ATOM 2237 C CA . ALA A 1 271 ? 35.536 7.614 -63.351 1.00 85.50 271 ALA A CA 1
ATOM 2238 C C . ALA A 1 271 ? 34.729 7.917 -64.627 1.00 85.50 271 ALA A C 1
ATOM 2240 O O . ALA A 1 271 ? 35.307 8.040 -65.707 1.00 85.50 271 ALA A O 1
ATOM 2241 N N . LYS A 1 272 ? 33.406 8.104 -64.505 1.00 87.69 272 LYS A N 1
ATOM 2242 C CA . LYS A 1 272 ? 32.528 8.484 -65.623 1.00 87.69 272 LYS A CA 1
ATOM 2243 C C . LYS A 1 272 ? 32.857 9.868 -66.172 1.00 87.69 272 LYS A C 1
ATOM 2245 O O . LYS A 1 272 ? 32.903 10.025 -67.388 1.00 87.69 272 LYS A O 1
ATOM 2250 N N . THR A 1 273 ? 33.099 10.864 -65.319 1.00 86.75 273 THR A N 1
ATOM 2251 C CA . THR A 1 273 ? 33.473 12.210 -65.779 1.00 86.75 273 THR A CA 1
ATOM 2252 C C . THR A 1 273 ? 34.818 12.194 -66.491 1.00 86.75 273 THR A C 1
ATOM 2254 O O . THR A 1 273 ? 34.907 12.733 -67.589 1.00 86.75 273 THR A O 1
ATOM 2257 N N . ALA A 1 274 ? 35.824 11.495 -65.953 1.00 86.38 274 ALA A N 1
ATOM 2258 C CA . ALA A 1 274 ? 37.119 11.333 -66.614 1.00 86.38 274 ALA A CA 1
ATOM 2259 C C . ALA A 1 274 ? 36.999 10.618 -67.974 1.00 86.38 274 ALA A C 1
ATOM 2261 O O . ALA A 1 274 ? 37.650 11.001 -68.948 1.00 86.38 274 ALA A O 1
ATOM 2262 N N . GLN A 1 275 ? 36.144 9.595 -68.071 1.00 84.81 275 GLN A N 1
ATOM 2263 C CA . GLN A 1 275 ? 35.882 8.903 -69.332 1.00 84.81 275 GLN A CA 1
ATOM 2264 C C . GLN A 1 275 ? 35.154 9.802 -70.341 1.00 84.81 275 GLN A C 1
ATOM 2266 O O . GLN A 1 275 ? 35.559 9.854 -71.501 1.00 84.81 275 GLN A O 1
ATOM 2271 N N . ASN A 1 276 ? 34.126 10.535 -69.913 1.00 86.75 276 ASN A N 1
ATOM 2272 C CA . ASN A 1 276 ? 33.404 11.483 -70.762 1.00 86.75 276 ASN A CA 1
ATOM 2273 C C . ASN A 1 276 ? 34.318 12.610 -71.250 1.00 86.75 276 ASN A C 1
ATOM 2275 O O . ASN A 1 276 ? 34.290 12.939 -72.431 1.00 86.75 276 ASN A O 1
ATOM 2279 N N . GLU A 1 277 ? 35.177 13.146 -70.382 1.00 84.81 277 GLU A N 1
ATOM 2280 C CA . GLU A 1 277 ? 36.177 14.148 -70.753 1.00 84.81 277 GLU A CA 1
ATOM 2281 C C . GLU A 1 277 ? 37.162 13.583 -71.787 1.00 84.81 277 GLU A C 1
ATOM 2283 O O . GLU A 1 277 ? 37.461 14.234 -72.788 1.00 84.81 277 GLU A O 1
ATOM 2288 N N . LYS A 1 278 ? 37.623 12.337 -71.610 1.00 85.75 278 LYS A N 1
ATOM 2289 C CA . LYS A 1 278 ? 38.487 11.658 -72.586 1.00 85.75 278 LYS A CA 1
ATOM 2290 C C . LYS A 1 278 ? 37.795 11.485 -73.941 1.00 85.75 278 LYS A C 1
ATOM 2292 O O . LYS A 1 278 ? 38.416 11.748 -74.970 1.00 85.75 278 LYS A O 1
ATOM 2297 N N . ILE A 1 279 ? 36.524 11.078 -73.951 1.00 83.44 279 ILE A N 1
ATOM 2298 C CA . ILE A 1 279 ? 35.715 10.951 -75.173 1.00 83.44 279 ILE A CA 1
ATOM 2299 C C . ILE A 1 279 ? 35.542 12.321 -75.838 1.00 83.44 279 ILE A C 1
ATOM 2301 O O . ILE A 1 279 ? 35.754 12.444 -77.041 1.00 83.44 279 ILE A O 1
ATOM 2305 N N . GLN A 1 280 ? 35.232 13.364 -75.066 1.00 79.88 280 GLN A N 1
ATOM 2306 C CA . GLN A 1 280 ? 35.075 14.727 -75.569 1.00 79.88 280 GLN A CA 1
ATOM 2307 C C . GLN A 1 280 ? 36.379 15.245 -76.195 1.00 79.88 280 GLN A C 1
ATOM 2309 O O . GLN A 1 280 ? 36.364 15.737 -77.322 1.00 79.88 280 GLN A O 1
ATOM 2314 N N . ARG A 1 281 ? 37.525 15.037 -75.532 1.00 76.69 281 ARG A N 1
ATOM 2315 C CA . ARG A 1 281 ? 38.858 15.360 -76.073 1.00 76.69 281 ARG A CA 1
ATOM 2316 C C . ARG A 1 281 ? 39.149 14.611 -77.379 1.00 76.69 281 ARG A C 1
ATOM 2318 O O . ARG A 1 281 ? 39.686 15.201 -78.313 1.00 76.69 281 ARG A O 1
ATOM 2325 N N . GLN A 1 282 ? 38.784 13.331 -77.473 1.00 79.00 282 GLN A N 1
ATOM 2326 C CA . GLN A 1 282 ? 38.956 12.536 -78.696 1.00 79.00 282 GLN A CA 1
ATOM 2327 C C . GLN A 1 282 ? 38.048 13.007 -79.842 1.00 79.00 282 GLN A C 1
ATOM 2329 O O . GLN A 1 282 ? 38.497 13.104 -80.982 1.00 79.00 282 GLN A O 1
ATOM 2334 N N . GLN A 1 283 ? 36.792 13.352 -79.556 1.00 76.38 283 GLN A N 1
ATOM 2335 C CA . GLN A 1 283 ? 35.863 13.888 -80.556 1.00 76.38 283 GLN A CA 1
ATOM 2336 C C . GLN A 1 283 ? 36.317 15.257 -81.077 1.00 76.38 283 GLN A C 1
ATOM 2338 O O . GLN A 1 283 ? 36.242 15.525 -82.276 1.00 76.38 283 GLN A O 1
ATOM 2343 N N . TRP A 1 284 ? 36.845 16.108 -80.194 1.00 71.19 284 TRP A N 1
ATOM 2344 C CA . TRP A 1 284 ? 37.385 17.414 -80.572 1.00 71.19 284 TRP A CA 1
ATOM 2345 C C . TRP A 1 284 ? 38.684 17.291 -81.380 1.00 71.19 284 TRP A C 1
ATOM 2347 O O . TRP A 1 284 ? 38.925 18.096 -82.278 1.00 71.19 284 TRP A O 1
ATOM 2357 N N . SER A 1 285 ? 39.501 16.260 -81.132 1.00 62.03 285 SER A N 1
ATOM 2358 C CA . SER A 1 285 ? 40.737 16.035 -81.894 1.00 62.03 285 SER A CA 1
ATOM 2359 C C . SER A 1 285 ? 40.502 15.459 -83.296 1.00 62.03 285 SER A C 1
ATOM 2361 O O . SER A 1 285 ? 41.326 15.687 -84.186 1.00 62.03 285 SER A O 1
ATOM 2363 N N . HIS A 1 286 ? 39.397 14.741 -83.524 1.00 57.81 286 HIS A N 1
ATOM 2364 C CA . HIS A 1 286 ? 39.071 14.153 -84.830 1.00 57.81 286 HIS A CA 1
ATOM 2365 C C . HIS A 1 286 ? 38.416 15.139 -85.814 1.00 57.81 286 HIS A C 1
ATOM 2367 O O . HIS A 1 286 ? 38.668 15.025 -87.009 1.00 57.81 286 HIS A O 1
ATOM 2373 N N . ASN A 1 287 ? 37.664 16.141 -85.341 1.00 55.59 287 ASN A N 1
ATOM 2374 C CA . ASN A 1 287 ? 36.906 17.068 -86.205 1.00 55.59 287 ASN A CA 1
ATOM 2375 C C . ASN A 1 287 ? 37.546 18.457 -86.421 1.00 55.59 287 ASN A C 1
ATOM 2377 O O . ASN A 1 287 ? 36.938 19.319 -87.053 1.00 55.59 287 ASN A O 1
ATOM 2381 N N . ALA A 1 288 ? 38.757 18.706 -85.917 1.00 47.59 288 ALA A N 1
ATOM 2382 C CA . ALA A 1 288 ? 39.429 20.000 -86.071 1.00 47.59 288 ALA A CA 1
ATOM 2383 C C . ALA A 1 288 ? 40.350 20.042 -87.318 1.00 47.59 288 ALA A C 1
ATOM 2385 O O . ALA A 1 288 ? 41.133 19.108 -87.507 1.00 47.59 288 ALA A O 1
ATOM 2386 N N . PRO A 1 289 ? 40.335 21.112 -88.142 1.00 56.22 289 PRO A N 1
ATOM 2387 C CA . PRO A 1 289 ? 41.324 21.338 -89.205 1.00 56.22 289 PRO A CA 1
ATOM 2388 C C . PRO A 1 289 ? 42.755 21.381 -88.636 1.00 56.22 289 PRO A C 1
ATOM 2390 O O . PRO A 1 289 ? 42.953 21.898 -87.537 1.00 56.22 289 PRO A O 1
ATOM 2393 N N . GLU A 1 290 ? 43.764 20.871 -89.352 1.00 55.38 290 GLU A N 1
ATOM 2394 C CA . GLU A 1 290 ? 45.154 20.744 -88.850 1.00 55.38 290 GLU A CA 1
ATOM 2395 C C . GLU A 1 290 ? 45.752 22.062 -88.326 1.00 55.38 290 GLU A C 1
ATOM 2397 O O . GLU A 1 290 ? 46.429 22.072 -87.299 1.00 55.38 290 GLU A O 1
ATOM 2402 N N . THR A 1 291 ? 45.404 23.195 -88.938 1.00 55.50 291 THR A N 1
ATOM 2403 C CA . THR A 1 291 ? 45.826 24.539 -88.504 1.00 55.50 291 THR A CA 1
ATOM 2404 C C . THR A 1 291 ? 45.194 24.991 -87.181 1.00 55.50 291 THR A C 1
ATOM 2406 O O . THR A 1 291 ? 45.713 25.883 -86.508 1.00 55.50 291 THR A O 1
ATOM 2409 N N . PHE A 1 292 ? 44.080 24.374 -86.784 1.00 54.81 292 PHE A N 1
ATOM 2410 C CA . PHE A 1 292 ? 43.383 24.633 -85.526 1.00 54.81 292 PHE A CA 1
ATOM 2411 C C . PHE A 1 292 ? 43.909 23.743 -84.392 1.00 54.81 292 PHE A C 1
ATOM 2413 O O . PHE A 1 292 ? 43.987 24.204 -83.256 1.00 54.81 292 PHE A O 1
ATOM 2420 N N . LYS A 1 293 ? 44.347 22.509 -84.691 1.00 55.31 293 LYS A N 1
ATOM 2421 C CA . LYS A 1 293 ? 44.923 21.577 -83.699 1.00 55.31 293 LYS A CA 1
ATOM 2422 C C . LYS A 1 293 ? 46.200 22.122 -83.062 1.00 55.31 293 LYS A C 1
ATOM 2424 O O . LYS A 1 293 ? 46.377 22.004 -81.855 1.00 55.31 293 LYS A O 1
ATOM 2429 N N . GLU A 1 294 ? 47.052 22.773 -83.851 1.00 59.47 294 GLU A N 1
ATOM 2430 C CA . GLU A 1 294 ? 48.315 23.339 -83.365 1.00 59.47 294 GLU A CA 1
ATOM 2431 C C . GLU A 1 294 ? 48.101 24.581 -82.478 1.00 59.47 294 GLU A C 1
ATOM 2433 O O . GLU A 1 294 ? 48.791 24.769 -81.475 1.00 59.47 294 GLU A O 1
ATOM 2438 N N . LYS A 1 295 ? 47.094 25.410 -82.797 1.00 61.44 295 LYS A N 1
ATOM 2439 C CA . LYS A 1 295 ? 46.693 26.549 -81.953 1.00 61.44 295 LYS A CA 1
ATOM 2440 C C . LYS A 1 295 ? 45.999 26.098 -80.670 1.00 61.44 295 LYS A C 1
ATOM 2442 O O . LYS A 1 295 ? 46.245 26.692 -79.625 1.00 61.44 295 LYS A O 1
ATOM 2447 N N . LEU A 1 296 ? 45.174 25.050 -80.731 1.00 58.94 296 LEU A N 1
ATOM 2448 C CA . LEU A 1 296 ? 44.528 24.490 -79.544 1.00 58.94 296 LEU A CA 1
ATOM 2449 C C . LEU A 1 296 ? 45.538 23.824 -78.607 1.00 58.94 296 LEU A C 1
ATOM 2451 O O . LEU A 1 296 ? 45.425 24.002 -77.404 1.00 58.94 296 LEU A O 1
ATOM 2455 N N . ALA A 1 297 ? 46.532 23.106 -79.139 1.00 64.88 297 ALA A N 1
ATOM 2456 C CA . ALA A 1 297 ? 47.593 22.505 -78.331 1.00 64.88 297 ALA A CA 1
ATOM 2457 C C . ALA A 1 297 ? 48.405 23.577 -77.588 1.00 64.88 297 ALA A C 1
ATOM 2459 O O . ALA A 1 297 ? 48.542 23.501 -76.372 1.00 64.88 297 ALA A O 1
ATOM 2460 N N . LYS A 1 298 ? 48.824 24.643 -78.287 1.00 69.56 298 LYS A N 1
ATOM 2461 C CA . LYS A 1 298 ? 49.522 25.781 -77.663 1.00 69.56 298 LYS A CA 1
ATOM 2462 C C . LYS A 1 298 ? 48.646 26.535 -76.658 1.00 69.56 298 LYS A C 1
ATOM 2464 O O . LYS A 1 298 ? 49.141 26.982 -75.630 1.00 69.56 298 LYS A O 1
ATOM 2469 N N . SER A 1 299 ? 47.345 26.665 -76.930 1.00 70.25 299 SER A N 1
ATOM 2470 C CA . SER A 1 299 ? 46.389 27.268 -75.991 1.00 70.25 299 SER A CA 1
ATOM 2471 C C . SER A 1 299 ? 46.170 26.398 -74.753 1.00 70.25 299 SER A C 1
ATOM 2473 O O . SER A 1 299 ? 46.072 26.937 -73.659 1.00 70.25 299 SER A O 1
ATOM 2475 N N . ALA A 1 300 ? 46.098 25.075 -74.909 1.00 71.62 300 ALA A N 1
ATOM 2476 C CA . ALA A 1 300 ? 45.912 24.137 -73.807 1.00 71.62 300 ALA A CA 1
ATOM 2477 C C . ALA A 1 300 ? 47.168 24.038 -72.930 1.00 71.62 300 ALA A C 1
ATOM 2479 O O . ALA A 1 300 ? 47.050 23.988 -71.711 1.00 71.62 300 ALA A O 1
ATOM 2480 N N . GLU A 1 301 ? 48.363 24.077 -73.527 1.00 74.69 301 GLU A N 1
ATOM 2481 C CA . GLU A 1 301 ? 49.627 24.178 -72.788 1.00 74.69 301 GLU A CA 1
ATOM 2482 C C . GLU A 1 301 ? 49.711 25.502 -72.016 1.00 74.69 301 GLU A C 1
ATOM 2484 O O . GLU A 1 301 ? 50.005 25.497 -70.822 1.00 74.69 301 GLU A O 1
ATOM 2489 N N . ALA A 1 302 ? 49.354 26.626 -72.649 1.00 76.38 302 ALA A N 1
ATOM 2490 C CA . ALA A 1 302 ? 49.308 27.924 -71.976 1.00 76.38 302 ALA A CA 1
ATOM 2491 C C . ALA A 1 302 ? 48.261 27.971 -70.845 1.00 76.38 302 ALA A C 1
ATOM 2493 O O . ALA A 1 302 ? 48.507 28.577 -69.801 1.00 76.38 302 ALA A O 1
ATOM 2494 N N . GLU A 1 303 ? 47.107 27.322 -71.019 1.00 75.12 303 GLU A N 1
ATOM 2495 C CA . GLU A 1 303 ? 46.069 27.219 -69.990 1.00 75.12 303 GLU A CA 1
ATOM 2496 C C . GLU A 1 303 ? 46.495 26.296 -68.838 1.00 75.12 303 GLU A C 1
ATOM 2498 O O . GLU A 1 303 ? 46.285 26.643 -67.677 1.00 75.12 303 GLU A O 1
ATOM 2503 N N . GLU A 1 304 ? 47.150 25.161 -69.111 1.00 74.56 304 GLU A N 1
ATOM 2504 C CA . GLU A 1 304 ? 47.713 24.302 -68.061 1.00 74.56 304 GLU A CA 1
ATOM 2505 C C . GLU A 1 304 ? 48.824 25.007 -67.275 1.00 74.56 304 GLU A C 1
ATOM 2507 O O . GLU A 1 304 ? 48.876 24.885 -66.048 1.00 74.56 304 GLU A O 1
ATOM 2512 N N . GLU A 1 305 ? 49.689 25.775 -67.939 1.00 78.88 305 GLU A N 1
ATOM 2513 C CA . GLU A 1 305 ? 50.704 26.592 -67.272 1.00 78.88 305 GLU A CA 1
ATOM 2514 C C . GLU A 1 305 ? 50.079 27.711 -66.433 1.00 78.88 305 GLU A C 1
ATOM 2516 O O . GLU A 1 305 ? 50.493 27.926 -65.289 1.00 78.88 305 GLU A O 1
ATOM 2521 N N . ALA A 1 306 ? 49.046 28.386 -66.947 1.00 79.00 306 ALA A N 1
ATOM 2522 C CA . ALA A 1 306 ? 48.296 29.391 -66.198 1.00 79.00 306 ALA A CA 1
ATOM 2523 C C . ALA A 1 306 ? 47.588 28.776 -64.983 1.00 79.00 306 ALA A C 1
ATOM 2525 O O . ALA A 1 306 ? 47.617 29.345 -63.893 1.00 79.00 306 ALA A O 1
ATOM 2526 N N . ARG A 1 307 ? 47.014 27.579 -65.133 1.00 78.25 307 ARG A N 1
ATOM 2527 C CA . ARG A 1 307 ? 46.343 26.851 -64.052 1.00 78.25 307 ARG A CA 1
ATOM 2528 C C . ARG A 1 307 ? 47.332 26.352 -63.000 1.00 78.25 307 ARG A C 1
ATOM 2530 O O . ARG A 1 307 ? 47.025 26.418 -61.812 1.00 78.25 307 ARG A O 1
ATOM 2537 N N . LYS A 1 308 ? 48.530 25.911 -63.402 1.00 83.62 308 LYS A N 1
ATOM 2538 C CA . LYS A 1 308 ? 49.626 25.568 -62.478 1.00 83.62 308 LYS A CA 1
ATOM 2539 C C . LYS A 1 308 ? 50.113 26.789 -61.705 1.00 83.62 308 LYS A C 1
ATOM 2541 O O . LYS A 1 308 ? 50.228 26.700 -60.486 1.00 83.62 308 LYS A O 1
ATOM 2546 N N . LYS A 1 309 ? 50.336 27.923 -62.379 1.00 84.75 309 LYS A N 1
ATOM 2547 C CA . LYS A 1 309 ? 50.696 29.187 -61.715 1.00 84.75 309 LYS A CA 1
ATOM 2548 C C . LYS A 1 309 ? 49.612 29.639 -60.745 1.00 84.75 309 LYS A C 1
ATOM 2550 O O . LYS A 1 309 ? 49.920 29.932 -59.602 1.00 84.75 309 LYS A O 1
ATOM 2555 N N . PHE A 1 310 ? 48.346 29.586 -61.152 1.00 84.50 310 PHE A N 1
ATOM 2556 C CA . PHE A 1 310 ? 47.227 29.936 -60.283 1.00 84.50 310 PHE A CA 1
ATOM 2557 C C . PHE A 1 310 ? 47.148 29.039 -59.041 1.00 84.50 310 PHE A C 1
ATOM 2559 O O . PHE A 1 310 ? 47.010 29.541 -57.933 1.00 84.50 310 PHE A O 1
ATOM 2566 N N . LEU A 1 311 ? 47.282 27.717 -59.190 1.00 82.50 311 LEU A N 1
ATOM 2567 C CA . LEU A 1 311 ? 47.300 26.800 -58.044 1.00 82.50 311 LEU A CA 1
ATOM 2568 C C . LEU A 1 311 ? 48.499 27.049 -57.122 1.00 82.50 311 LEU A C 1
ATOM 2570 O O . LEU A 1 311 ? 48.363 26.946 -55.905 1.00 82.50 311 LEU A O 1
ATOM 2574 N N . GLN A 1 312 ? 49.654 27.399 -57.688 1.00 83.50 312 GLN A N 1
ATOM 2575 C CA . GLN A 1 312 ? 50.842 27.761 -56.922 1.00 83.50 312 GLN A CA 1
ATOM 2576 C C . GLN A 1 312 ? 50.649 29.085 -56.166 1.00 83.50 312 GLN A C 1
ATOM 2578 O O . GLN A 1 312 ? 50.997 29.161 -54.989 1.00 83.50 312 GLN A O 1
ATOM 2583 N N . ASP A 1 313 ? 50.040 30.091 -56.794 1.00 84.56 313 ASP A N 1
ATOM 2584 C CA . ASP A 1 313 ? 49.728 31.383 -56.177 1.00 84.56 313 ASP A CA 1
ATOM 2585 C C . ASP A 1 313 ? 48.668 31.241 -55.078 1.00 84.56 313 ASP A C 1
ATOM 2587 O O . ASP A 1 313 ? 48.815 31.819 -54.002 1.00 84.56 313 ASP A O 1
ATOM 2591 N N . VAL A 1 314 ? 47.636 30.418 -55.298 1.00 81.44 314 VAL A N 1
ATOM 2592 C CA . VAL A 1 314 ? 46.621 30.094 -54.283 1.00 81.44 314 VAL A CA 1
ATOM 2593 C C . VAL A 1 314 ? 47.254 29.360 -53.101 1.00 81.44 314 VAL A C 1
ATOM 2595 O O . VAL A 1 314 ? 47.003 29.736 -51.959 1.00 81.44 314 VAL A O 1
ATOM 2598 N N . ALA A 1 315 ? 48.123 28.374 -53.347 1.00 76.31 315 ALA A N 1
ATOM 2599 C CA . ALA A 1 315 ? 48.851 27.682 -52.283 1.00 76.31 315 ALA A CA 1
ATOM 2600 C C . ALA A 1 315 ? 49.722 28.657 -51.466 1.00 76.31 315 ALA A C 1
ATOM 2602 O O . ALA A 1 315 ? 49.650 28.675 -50.235 1.00 76.31 315 ALA A O 1
ATOM 2603 N N . GLN A 1 316 ? 50.470 29.541 -52.132 1.00 80.50 316 GLN A N 1
ATOM 2604 C CA . GLN A 1 316 ? 51.275 30.564 -51.456 1.00 80.50 316 GLN A CA 1
ATOM 2605 C C . GLN A 1 316 ? 50.423 31.585 -50.689 1.00 80.50 316 GLN A C 1
ATOM 2607 O O . GLN A 1 316 ? 50.830 32.031 -49.614 1.00 80.50 316 GLN A O 1
ATOM 2612 N N . ALA A 1 317 ? 49.251 31.959 -51.207 1.00 78.06 317 ALA A N 1
ATOM 2613 C CA . ALA A 1 317 ? 48.314 32.837 -50.514 1.00 78.06 317 ALA A CA 1
ATOM 2614 C C . ALA A 1 317 ? 47.767 32.170 -49.243 1.00 78.06 317 ALA A C 1
ATOM 2616 O O . ALA A 1 317 ? 47.810 32.784 -48.178 1.00 78.06 317 ALA A O 1
ATOM 2617 N N . THR A 1 318 ? 47.368 30.894 -49.318 1.00 76.38 318 THR A N 1
ATOM 2618 C CA . THR A 1 318 ? 46.896 30.138 -48.146 1.00 76.38 318 THR A CA 1
ATOM 2619 C C . THR A 1 318 ? 47.985 29.940 -47.089 1.00 76.38 318 THR A C 1
ATOM 2621 O O . THR A 1 318 ? 47.711 30.070 -45.897 1.00 76.38 318 THR A O 1
ATOM 2624 N N . GLU A 1 319 ? 49.243 29.713 -47.486 1.00 76.88 319 GLU A N 1
ATOM 2625 C CA . GLU A 1 319 ? 50.363 29.650 -46.537 1.00 76.88 319 GLU A CA 1
ATOM 2626 C C . GLU A 1 319 ? 50.650 31.006 -45.875 1.00 76.88 319 GLU A C 1
ATOM 2628 O O . GLU A 1 319 ? 50.998 31.057 -44.693 1.00 76.88 319 GLU A O 1
ATOM 2633 N N . LYS A 1 320 ? 50.509 32.119 -46.610 1.00 76.94 320 LYS A N 1
ATOM 2634 C CA . LYS A 1 320 ? 50.658 33.472 -46.049 1.00 76.94 320 LYS A CA 1
ATOM 2635 C C . LYS A 1 320 ? 49.528 33.812 -45.076 1.00 76.94 320 LYS A C 1
ATOM 2637 O O . LYS A 1 320 ? 49.818 34.365 -44.018 1.00 76.94 320 LYS A O 1
ATOM 2642 N N . GLU A 1 321 ? 48.287 33.438 -45.382 1.00 75.00 321 GLU A N 1
ATOM 2643 C CA . GLU A 1 321 ? 47.136 33.587 -44.477 1.00 75.00 321 GLU A CA 1
ATOM 2644 C C . GLU A 1 321 ? 47.305 32.760 -43.196 1.00 75.00 321 GLU A C 1
ATOM 2646 O O . GLU A 1 321 ? 47.098 33.270 -42.094 1.00 75.00 321 GLU A O 1
ATOM 2651 N N . GLN A 1 322 ? 47.757 31.506 -43.307 1.00 70.94 322 GLN A N 1
ATOM 2652 C CA . GLN A 1 322 ? 48.045 30.669 -42.138 1.00 70.94 322 GLN A CA 1
ATOM 2653 C C . GLN A 1 322 ? 49.177 31.248 -41.277 1.00 70.94 322 GLN A C 1
ATOM 2655 O O . GLN A 1 322 ? 49.066 31.259 -40.050 1.00 70.94 322 GLN A O 1
ATOM 2660 N N . LYS A 1 323 ? 50.235 31.793 -41.893 1.00 72.81 323 LYS A N 1
ATOM 2661 C CA . LYS A 1 323 ? 51.335 32.456 -41.171 1.00 72.81 323 LYS A CA 1
ATOM 2662 C C . LYS A 1 323 ? 50.906 33.776 -40.517 1.00 72.81 323 LYS A C 1
ATOM 2664 O O . LYS A 1 323 ? 51.334 34.046 -39.398 1.00 72.81 323 LYS A O 1
ATOM 2669 N N . GLN A 1 324 ? 50.043 34.574 -41.152 1.00 69.56 324 GLN A N 1
ATOM 2670 C CA . GLN A 1 324 ? 49.487 35.792 -40.543 1.00 69.56 324 GLN A CA 1
ATOM 2671 C C . GLN A 1 324 ? 48.553 35.478 -39.369 1.00 69.56 324 GLN A C 1
ATOM 2673 O O . GLN A 1 324 ? 48.665 36.116 -38.322 1.00 69.56 324 GLN A O 1
ATOM 2678 N N . ASN A 1 325 ? 47.700 34.457 -39.488 1.00 66.50 325 ASN A N 1
ATOM 2679 C CA . ASN A 1 325 ? 46.829 34.029 -38.390 1.00 66.50 325 ASN A CA 1
ATOM 2680 C C . ASN A 1 325 ? 47.622 33.469 -37.194 1.00 66.50 325 ASN A C 1
ATOM 2682 O O . ASN A 1 325 ? 47.265 33.748 -36.051 1.00 66.50 325 ASN A O 1
ATOM 2686 N N . GLN A 1 326 ? 48.736 32.764 -37.427 1.00 63.69 326 GLN A N 1
ATOM 2687 C CA . GLN A 1 326 ? 49.639 32.308 -36.356 1.00 63.69 326 GLN A CA 1
ATOM 2688 C C . GLN A 1 326 ? 50.433 33.451 -35.693 1.00 63.69 326 GLN A C 1
ATOM 2690 O O . GLN A 1 326 ? 50.764 33.374 -34.511 1.00 63.69 326 GLN A O 1
ATOM 2695 N N . GLN A 1 327 ? 50.738 34.530 -36.421 1.00 63.09 327 GLN A N 1
ATOM 2696 C CA . GLN A 1 327 ? 51.382 35.716 -35.841 1.00 63.09 327 GLN A CA 1
ATOM 2697 C C . GLN A 1 327 ? 50.404 36.560 -35.012 1.00 63.09 327 GLN A C 1
ATOM 2699 O O . GLN A 1 327 ? 50.797 37.099 -33.980 1.00 63.09 327 GLN A O 1
ATOM 2704 N N . GLN A 1 328 ? 49.125 36.629 -35.398 1.00 61.03 328 GLN A N 1
ATOM 2705 C CA . GLN A 1 328 ? 48.091 37.314 -34.611 1.00 61.03 328 GLN A CA 1
ATOM 2706 C C . GLN A 1 328 ? 47.689 36.546 -33.341 1.00 61.03 328 GLN A C 1
ATOM 2708 O O . GLN A 1 328 ? 47.317 37.175 -32.352 1.00 61.03 328 GLN A O 1
ATOM 2713 N N . SER A 1 329 ? 47.808 35.212 -33.322 1.00 58.88 329 SER A N 1
ATOM 2714 C CA . SER A 1 329 ? 47.559 34.406 -32.116 1.00 58.88 329 SER A CA 1
ATOM 2715 C C . SER A 1 329 ? 48.679 34.471 -31.069 1.00 58.88 329 SER A C 1
ATOM 2717 O O . SER A 1 329 ? 48.445 34.060 -29.942 1.00 58.88 329 SER A O 1
ATOM 2719 N N . ASN A 1 330 ? 49.864 34.990 -31.415 1.00 57.88 330 ASN A N 1
ATOM 2720 C CA . ASN A 1 330 ? 51.011 35.127 -30.502 1.00 57.88 330 ASN A CA 1
ATOM 2721 C C . ASN A 1 330 ? 51.174 36.547 -29.912 1.00 57.88 330 ASN A C 1
ATOM 2723 O O . ASN A 1 330 ? 52.162 36.811 -29.230 1.00 57.88 330 ASN A O 1
ATOM 2727 N N . ILE A 1 331 ? 50.243 37.470 -30.192 1.00 58.28 331 ILE A N 1
ATOM 2728 C CA . ILE A 1 331 ? 50.238 38.859 -29.674 1.00 58.28 331 ILE A CA 1
ATOM 2729 C C . ILE A 1 331 ? 49.055 39.101 -28.698 1.00 58.28 331 ILE A C 1
ATOM 2731 O O . ILE A 1 331 ? 48.837 40.214 -28.222 1.00 58.28 331 ILE A O 1
ATOM 2735 N N . LYS A 1 332 ? 48.305 38.054 -28.338 1.00 46.34 332 LYS A N 1
ATOM 2736 C CA . LYS A 1 332 ? 47.392 38.033 -27.182 1.00 46.34 332 LYS A CA 1
ATOM 2737 C C . LYS A 1 332 ? 47.928 37.063 -26.145 1.00 46.34 332 LYS A C 1
ATOM 2739 O O . LYS A 1 332 ? 47.679 37.328 -24.950 1.00 46.34 332 LYS A O 1
#

Foldseek 3Di:
DDDPVVVVVVVVVVVVVVVVVVVVVVVVVVVVVVVVVVVVVVPPDDPVNVVVVVVVVVVVVVVVVVVVVVVVVVVVVVVVVVVVVVLLVVLLVLDDPVLVVVLVVLVVLLVVLVVVLVCLVPPVLVVLVVVLVVLVVVLVVLVVVLVVLVVVLVVLVVVLVVLVVVLVPDPDPVSNVVSVVVNVVSVVVNVVSVVVNVVSVVVNVVSVVVSVVSVVVNVVSVVSSVVSVVSSVVSVVVSVVSSVVSVVVVVVVVVVVVVVVVVVVVVVVVVVVVVVVVVVVVVVVVPDDPVVVVVVVVVVVVVVVVVVVVVVVVVVVVVVVVVVVVVVVVVD

Sequence (332 aa):
MPTQTEQEQAKEFLKRAEIRTMKKDLSKLREDDSLKERDKIAHIKTLEEQQQEHQKQLEAQEQARQNAEKLGMQEVLQRNKKQEYKAEKDIKNYATEQERQQIFLFESERFKIGKEAEKIDKEKDPALKLEKNKLLLEIRAIQAKLSSVLEQEKKLEDEQKLIIEKEQTSAIPVEKRGLEQRRSELEKQIQDIEKKRWELEKQIQGIETKITTANRSSEQLVADKNALQDKILGIDKSLREIYSAVLAREEDKKGGLLEEQKRQTGNLEKAKTAQNEKIQRQQWSHNAPETFKEKLAKSAEAEEEARKKFLQDVAQATEKEQKQNQQQSNIK

Organism: NCBI:txid1802229